Protein AF-A0A6G2Q3V8-F1 (afdb_monomer)

Nearest PDB structures (foldseek):
  3hwu-assembly1_A  TM=2.893E-01  e=2.649E-01  Cupriavidus pinatubonensis JMP134
  5nd1-assembly1_B  TM=4.069E-01  e=1.227E+00  Rosellinia necatrix quadrivirus 1
  4r7x-assembly2_B  TM=2.234E-01  e=1.725E+00  Homo sapiens
  5t7x-assembly1_A  TM=1.728E-01  e=4.043E+00  Human herpesvirus 4 strain B95-8

Mean predicted aligned error: 5.11 Å

Sequence (253 aa):
PVAAPVVRIQSGSTVALAATVEHIADAAGRDTLPTPRPDQFIYVRSEVSSAYTDENLEHDTSRTLVEPLHGREFWQSPDGHKGWLEEPGYQPKGGITLDSDITRDSYDETRALPTEPGALLKRIYARTDHQTDRDQQAFDIIGDIVGEQLVPARTAAALYRAAARIPGVVVVEHSQDAVGRDGIALARLDPGTGERKEWIFDRDTFAYLGSRGVQVGTGQDIRPGTVTERTAILERAVVDKEKQHPATPGKAS

Foldseek 3Di:
DAAFDFDDDFDFALPCLVVLLLLLLVLLLPDPADDADQLWKKKWKKWKKFWDWDADPVVRDIDIHMDDTWMKMKIAGQQRQWMWIDTPPVAPVPTDIPGDPPSPLGQVNLVPADLALVSNLVVLLVPADDPFDSLVSSLVVLQCNQAVGDHRSSSVSSSSVNNSVRPQWGKGQWDAAPVGQTFIWTWHQGPQAQKIKTFGAHHPSRHTFWIWIFRCDPGPVDDGRGIRIGMGTPDIHMGSDHPDDDDDPPDDD

Secondary structure (DSSP, 8-state):
-EEPPB---PPEESTTHHHHHHHHHHHHHT--PPPPPTTSEEEEEEEEEEEEEEEETTTTEEEEEEPPPEEEEEEE-TTSS-EEEE-BTTB-TT-EE---S--TT-HHHHHTS--SHHHHHHHHTTS--SSS-HHHHHHHHHHHHHHSS---HHHHHHHHHHHTTSTTEEEEEEEE-TT--EEEEEEEE-TTT-EEEEEEEETTT--EEEEEEEE-SSGGGPPTTBEEEEEEEEEEEEESSTTPPPPP-----

pLDDT: mean 91.6, std 11.08, range [30.34, 98.75]

Solvent-accessible surface area (backbone atoms only — not comparable to full-atom values): 13445 Å² total; per-residue (Å²): 114,41,81,46,56,70,49,85,81,69,70,65,38,62,88,56,35,70,62,53,36,50,51,32,18,51,36,34,48,65,51,81,74,76,80,73,53,86,78,23,18,41,36,40,35,30,37,38,29,46,48,46,81,49,73,39,79,91,75,78,43,74,45,76,33,16,46,59,78,38,59,37,37,39,26,30,27,35,71,21,47,42,29,36,39,39,30,80,90,81,42,59,94,92,32,48,78,52,60,34,93,72,31,83,71,15,43,53,54,45,61,68,49,63,56,51,33,68,64,30,40,54,57,46,57,69,73,44,68,86,88,61,64,48,56,50,46,38,45,48,56,52,48,50,50,64,68,75,50,77,58,51,29,59,41,45,16,19,48,44,51,22,47,68,69,36,78,70,45,22,32,24,78,69,39,56,29,57,84,62,58,67,13,32,17,52,27,38,66,33,85,86,55,20,36,26,44,30,43,28,18,34,73,88,64,30,46,77,35,30,29,30,30,29,26,68,36,85,32,89,87,46,60,64,18,27,43,43,30,28,25,18,58,76,45,75,50,65,29,74,44,78,91,50,75,75,79,73,83,70,79,84,125

Structure (mmCIF, N/CA/C/O backbone):
data_AF-A0A6G2Q3V8-F1
#
_entry.id   AF-A0A6G2Q3V8-F1
#
loop_
_atom_site.group_PDB
_atom_site.id
_atom_site.type_symbol
_atom_site.label_atom_id
_atom_site.label_alt_id
_atom_site.label_comp_id
_atom_site.label_asym_id
_atom_site.label_entity_id
_atom_site.label_seq_id
_atom_site.pdbx_PDB_ins_code
_atom_site.Cartn_x
_atom_site.Cartn_y
_atom_site.Cartn_z
_atom_site.occupancy
_atom_site.B_iso_or_equiv
_atom_site.auth_seq_id
_atom_site.auth_comp_id
_atom_site.auth_asym_id
_atom_site.auth_atom_id
_atom_site.pdbx_PDB_model_num
ATOM 1 N N . PRO A 1 1 ? 2.511 23.013 -0.376 1.00 69.31 1 PRO A N 1
ATOM 2 C CA . PRO A 1 1 ? 1.755 22.403 0.744 1.00 69.31 1 PRO A CA 1
ATOM 3 C C . PRO A 1 1 ? 0.353 22.994 0.852 1.00 69.31 1 PRO A C 1
ATOM 5 O O . PRO A 1 1 ? 0.144 24.150 0.487 1.00 69.31 1 PRO A O 1
ATOM 8 N N . VAL A 1 2 ? -0.599 22.185 1.304 1.00 81.12 2 VAL A N 1
ATOM 9 C CA . VAL A 1 2 ? -1.996 22.578 1.520 1.00 81.12 2 VAL A CA 1
ATOM 10 C C . VAL A 1 2 ? -2.466 22.079 2.883 1.00 81.12 2 VAL A C 1
ATOM 12 O O . VAL A 1 2 ? -1.815 21.245 3.513 1.00 81.12 2 VAL A O 1
ATOM 15 N N . ALA A 1 3 ? -3.593 22.607 3.357 1.00 81.38 3 ALA A N 1
ATOM 16 C CA . ALA A 1 3 ? -4.230 22.068 4.549 1.00 81.38 3 ALA A CA 1
ATOM 17 C C . ALA A 1 3 ? -4.637 20.608 4.306 1.00 81.38 3 ALA A C 1
ATOM 19 O O . ALA A 1 3 ? -5.185 20.277 3.250 1.00 81.38 3 ALA A O 1
ATOM 20 N N . ALA A 1 4 ? -4.384 19.759 5.297 1.00 84.69 4 ALA A N 1
ATOM 21 C CA . ALA A 1 4 ? -4.757 18.358 5.245 1.00 84.69 4 ALA A CA 1
ATOM 22 C C . ALA A 1 4 ? -6.284 18.200 5.092 1.00 84.69 4 ALA A C 1
ATOM 24 O O . ALA A 1 4 ? -7.043 18.854 5.821 1.00 84.69 4 ALA A O 1
ATOM 25 N N . PRO A 1 5 ? -6.770 17.357 4.159 1.00 89.56 5 PRO A N 1
ATOM 26 C CA . PRO A 1 5 ? -8.186 17.036 4.072 1.00 89.56 5 PRO A CA 1
ATOM 27 C C . PRO A 1 5 ? -8.682 16.455 5.395 1.00 89.56 5 PRO A C 1
ATOM 29 O O . PRO A 1 5 ? -8.007 15.633 6.008 1.00 89.56 5 PRO A O 1
ATOM 32 N N . VAL A 1 6 ? -9.885 16.843 5.815 1.00 91.69 6 VAL A N 1
ATOM 33 C CA . VAL A 1 6 ? -10.544 16.256 6.985 1.00 91.69 6 VAL A CA 1
ATOM 34 C C . VAL A 1 6 ? -11.771 15.491 6.517 1.00 91.69 6 VAL A C 1
ATOM 36 O O . VAL A 1 6 ? -12.676 16.067 5.914 1.00 91.69 6 VAL A O 1
ATOM 39 N N . VAL A 1 7 ? -11.804 14.195 6.803 1.00 94.44 7 VAL A N 1
ATOM 40 C CA . VAL A 1 7 ? -12.883 13.285 6.425 1.00 94.44 7 VAL A CA 1
ATOM 41 C C . VAL A 1 7 ? -13.690 12.851 7.642 1.00 94.44 7 VAL A C 1
ATOM 43 O O . VAL A 1 7 ? -13.236 12.893 8.786 1.00 94.44 7 VAL A O 1
ATOM 46 N N . ARG A 1 8 ? -14.922 12.396 7.399 1.00 94.69 8 ARG A N 1
ATOM 47 C CA . ARG A 1 8 ? -15.705 11.723 8.434 1.00 94.69 8 ARG A CA 1
ATOM 48 C C . ARG A 1 8 ? -15.049 10.382 8.758 1.00 94.69 8 ARG A C 1
ATOM 50 O O . ARG A 1 8 ? -14.910 9.540 7.875 1.00 94.69 8 ARG A O 1
ATOM 57 N N . ILE A 1 9 ? -14.729 10.166 10.031 1.00 95.81 9 ILE A N 1
ATOM 58 C CA . ILE A 1 9 ? -14.240 8.876 10.518 1.00 95.81 9 ILE A CA 1
ATOM 59 C C . ILE A 1 9 ? -15.367 7.848 10.387 1.00 95.81 9 ILE A C 1
ATOM 61 O O . ILE A 1 9 ? -16.405 7.952 11.043 1.00 95.81 9 ILE A O 1
ATOM 65 N N . GLN A 1 10 ? -15.159 6.860 9.523 1.00 96.00 10 GLN A N 1
ATOM 66 C CA . GLN A 1 10 ? -16.057 5.717 9.380 1.00 96.00 10 GLN A CA 1
ATOM 67 C C . GLN A 1 10 ? -15.763 4.672 10.457 1.00 96.00 10 GLN A C 1
ATOM 69 O O . GLN A 1 10 ? -14.618 4.530 10.901 1.00 96.00 10 GLN A O 1
ATOM 74 N N . SER A 1 11 ? -16.789 3.940 10.882 1.00 94.31 11 SER A N 1
ATOM 75 C CA . SER A 1 11 ? -16.635 2.836 11.830 1.00 94.31 11 SER A CA 1
ATOM 76 C C . SER A 1 11 ? -16.029 1.616 11.139 1.00 94.31 11 SER A C 1
ATOM 78 O O . SER A 1 11 ? -16.412 1.282 10.021 1.00 94.31 11 SER A O 1
ATOM 80 N N . GLY A 1 12 ? -15.102 0.950 11.825 1.00 95.56 12 GLY A N 1
ATOM 81 C CA . GLY A 1 12 ? -14.609 -0.365 11.431 1.00 95.56 12 GLY A CA 1
ATOM 82 C C . GLY A 1 12 ? -15.365 -1.478 12.155 1.00 95.56 12 GLY A C 1
ATOM 83 O O . GLY A 1 12 ? -15.801 -1.286 13.291 1.00 95.56 12 GLY A O 1
ATOM 84 N N . SER A 1 13 ? -15.518 -2.636 11.518 1.00 96.50 13 SER A N 1
ATOM 85 C CA . SER A 1 13 ? -16.177 -3.812 12.092 1.00 96.50 13 SER A CA 1
ATOM 86 C C . SER A 1 13 ? -15.432 -5.101 11.755 1.00 96.50 13 SER A C 1
ATOM 88 O O . SER A 1 13 ? -14.904 -5.260 10.657 1.00 96.50 13 SER A O 1
ATOM 90 N N . THR A 1 14 ? -15.423 -6.057 12.684 1.00 97.31 14 THR A N 1
ATOM 91 C CA . THR A 1 14 ? -14.920 -7.419 12.444 1.00 97.31 14 THR A CA 1
ATOM 92 C C . THR A 1 14 ? -15.998 -8.367 11.914 1.00 97.31 14 THR A C 1
ATOM 94 O O . THR A 1 14 ? -15.668 -9.458 11.458 1.00 97.31 14 THR A O 1
ATOM 97 N N . VAL A 1 15 ? -17.278 -7.965 11.930 1.00 96.75 15 VAL A N 1
ATOM 98 C CA . VAL A 1 15 ? -18.424 -8.833 11.586 1.00 96.75 15 VAL A CA 1
ATOM 99 C C . VAL A 1 15 ? -18.306 -9.409 10.173 1.00 96.75 15 VAL A C 1
ATOM 101 O O . VAL A 1 15 ? -18.532 -10.599 9.978 1.00 96.75 15 VAL A O 1
ATOM 104 N N . ALA A 1 16 ? -17.926 -8.578 9.200 1.00 94.06 16 ALA A N 1
ATOM 105 C CA . ALA A 1 16 ? -17.778 -8.979 7.802 1.00 94.06 16 ALA A CA 1
ATOM 106 C C . ALA A 1 16 ? -16.335 -9.353 7.419 1.00 94.06 16 ALA A C 1
ATOM 108 O O . ALA A 1 16 ? -16.097 -9.739 6.279 1.00 94.06 16 ALA A O 1
ATOM 109 N N . LEU A 1 17 ? -15.372 -9.272 8.350 1.00 97.81 17 LEU A N 1
ATOM 110 C CA . LEU A 1 17 ? -13.941 -9.353 8.033 1.00 97.81 17 LEU A CA 1
ATOM 111 C C . LEU A 1 17 ? -13.573 -10.624 7.267 1.00 97.81 17 LEU A C 1
ATOM 113 O O . LEU A 1 17 ? -12.948 -10.537 6.216 1.00 97.81 17 LEU A O 1
ATOM 117 N N . ALA A 1 18 ? -13.993 -11.789 7.762 1.00 97.56 18 ALA A N 1
ATOM 118 C CA . ALA A 1 18 ? -13.660 -13.061 7.128 1.00 97.56 18 ALA A CA 1
ATOM 119 C C . ALA A 1 18 ? -14.214 -13.158 5.6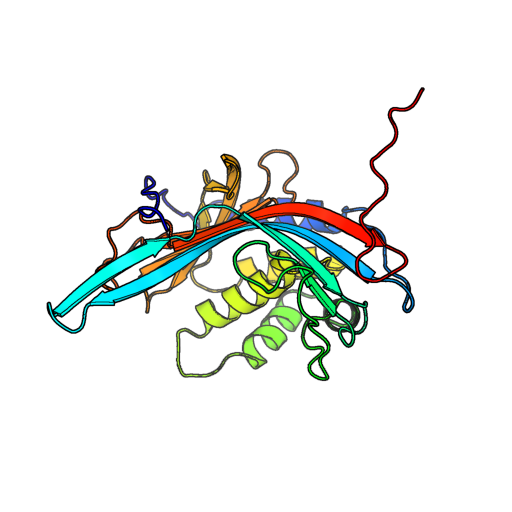97 1.00 97.56 18 ALA A C 1
ATOM 121 O O . ALA A 1 18 ? -13.488 -13.542 4.787 1.00 97.56 18 ALA A O 1
ATOM 122 N N . ALA A 1 19 ? -15.476 -12.773 5.484 1.00 97.81 19 ALA A N 1
ATOM 123 C CA . ALA A 1 19 ? -16.094 -12.828 4.162 1.00 97.81 19 ALA A CA 1
ATOM 124 C C . ALA A 1 19 ? -15.434 -11.832 3.197 1.00 97.81 19 ALA A C 1
ATOM 126 O O . ALA A 1 19 ? -15.006 -12.224 2.113 1.00 97.81 19 ALA A O 1
ATOM 127 N N . THR A 1 20 ? -15.284 -10.569 3.606 1.00 98.19 20 THR A N 1
ATOM 128 C CA . THR A 1 20 ? -14.662 -9.515 2.792 1.00 98.19 20 THR A CA 1
ATOM 129 C C . THR A 1 20 ? -13.237 -9.877 2.386 1.00 98.19 20 THR A C 1
ATOM 131 O O . THR A 1 20 ? -12.865 -9.714 1.227 1.00 98.19 20 THR A O 1
ATOM 134 N N . VAL A 1 21 ? -12.439 -10.413 3.312 1.00 98.44 21 VAL A N 1
ATOM 135 C CA . VAL A 1 21 ? -11.059 -10.819 3.023 1.00 98.44 21 VAL A CA 1
ATOM 136 C C . VAL A 1 21 ? -11.007 -11.967 2.027 1.00 98.44 21 VAL A C 1
ATOM 138 O O . VAL A 1 21 ? -10.133 -11.957 1.167 1.00 98.44 21 VAL A O 1
ATOM 141 N N . GLU A 1 22 ? -11.925 -12.934 2.093 1.00 98.44 22 GLU A N 1
ATOM 142 C CA . GLU A 1 22 ? -11.965 -14.002 1.090 1.00 98.44 22 GLU A CA 1
ATOM 143 C C . GLU A 1 22 ? -12.338 -13.464 -0.294 1.00 98.44 22 GLU A C 1
ATOM 145 O O . GLU A 1 22 ? -11.705 -13.855 -1.269 1.00 98.44 22 GLU A O 1
ATOM 150 N N . HIS A 1 23 ? -13.263 -12.503 -0.398 1.00 98.44 23 HIS A N 1
ATOM 151 C CA . HIS A 1 23 ? -13.549 -11.834 -1.674 1.00 98.44 23 HIS A CA 1
ATOM 152 C C . HIS A 1 23 ? -12.321 -11.106 -2.242 1.00 98.44 23 HIS A C 1
ATOM 154 O O . HIS A 1 23 ? -12.001 -11.276 -3.421 1.00 98.44 23 HIS A O 1
ATOM 160 N N . ILE A 1 24 ? -11.606 -10.354 -1.399 1.00 98.38 24 ILE A N 1
ATOM 161 C CA . ILE A 1 24 ? -10.360 -9.665 -1.765 1.00 98.38 24 ILE A CA 1
ATOM 162 C C . ILE A 1 24 ? -9.286 -10.665 -2.202 1.00 98.38 24 ILE A C 1
ATOM 164 O O . ILE A 1 24 ? -8.676 -10.513 -3.260 1.00 98.38 24 ILE A O 1
ATOM 168 N N . ALA A 1 25 ? -9.053 -11.708 -1.407 1.00 98.19 25 ALA A N 1
ATOM 169 C CA . ALA A 1 25 ? -8.026 -12.700 -1.682 1.00 98.19 25 ALA A CA 1
ATOM 170 C C . ALA A 1 25 ? -8.331 -13.503 -2.951 1.00 98.19 25 ALA A C 1
ATOM 172 O O . ALA A 1 25 ? -7.425 -13.816 -3.721 1.00 98.19 25 ALA A O 1
ATOM 173 N N . ASP A 1 26 ? -9.597 -13.814 -3.199 1.00 97.94 26 ASP A N 1
ATOM 174 C CA . ASP A 1 26 ? -10.028 -14.491 -4.411 1.00 97.94 26 ASP A CA 1
ATOM 175 C C . ASP A 1 26 ? -9.896 -13.611 -5.655 1.00 97.94 26 ASP A C 1
ATOM 177 O O . ASP A 1 26 ? -9.465 -14.104 -6.699 1.00 97.94 26 ASP A O 1
ATOM 181 N N . ALA A 1 27 ? -10.246 -12.326 -5.565 1.00 97.00 27 ALA A N 1
ATOM 182 C CA . ALA A 1 27 ? -10.030 -11.378 -6.654 1.00 97.00 27 ALA A CA 1
ATOM 183 C C . ALA A 1 27 ? -8.536 -11.252 -6.978 1.00 97.00 27 ALA A C 1
ATOM 185 O O . ALA A 1 27 ? -8.142 -11.463 -8.124 1.00 97.00 27 ALA A O 1
ATOM 186 N N . ALA A 1 28 ? -7.699 -11.044 -5.956 1.00 95.44 28 ALA A N 1
ATOM 187 C CA . ALA A 1 28 ? -6.247 -10.991 -6.102 1.00 95.44 28 ALA A CA 1
ATOM 188 C C . ALA A 1 28 ? -5.668 -12.291 -6.686 1.00 95.44 28 ALA A C 1
ATOM 190 O O . ALA A 1 28 ? -4.771 -12.258 -7.522 1.00 95.44 28 ALA A O 1
ATOM 191 N N . GLY A 1 29 ? -6.200 -13.451 -6.290 1.00 94.25 29 GLY A N 1
ATOM 192 C CA . GLY A 1 29 ? -5.762 -14.757 -6.784 1.00 94.25 29 GLY A CA 1
ATOM 193 C C . GLY A 1 29 ? -6.141 -15.051 -8.240 1.00 94.25 29 GLY A C 1
ATOM 194 O O . GLY A 1 29 ? -5.532 -15.933 -8.851 1.00 94.25 29 GLY A O 1
ATOM 195 N N . ARG A 1 30 ? -7.133 -14.340 -8.791 1.00 92.50 30 ARG A N 1
ATOM 196 C CA . ARG A 1 30 ? -7.560 -14.426 -10.200 1.00 92.50 30 ARG A CA 1
ATOM 197 C C . ARG A 1 30 ? -6.941 -13.346 -11.078 1.00 92.50 30 ARG A C 1
ATOM 199 O O . ARG A 1 30 ? -7.194 -13.350 -12.281 1.00 92.50 30 ARG A O 1
ATOM 206 N N . ASP A 1 31 ? -6.172 -12.438 -10.491 1.00 85.00 31 ASP A N 1
ATOM 207 C CA . ASP A 1 31 ? -5.572 -11.347 -11.231 1.00 85.00 31 ASP A CA 1
ATOM 208 C C . ASP A 1 31 ? -4.602 -11.884 -12.294 1.00 85.00 31 ASP A C 1
ATOM 210 O O . ASP A 1 31 ? -3.813 -12.803 -12.052 1.00 85.00 31 ASP A O 1
ATOM 214 N N . THR A 1 32 ? -4.690 -11.328 -13.498 1.00 83.19 32 THR A N 1
ATOM 215 C CA . THR A 1 32 ? -3.938 -11.774 -14.679 1.00 83.19 32 THR A CA 1
ATOM 216 C C . THR A 1 32 ? -2.773 -10.844 -14.990 1.00 83.19 32 THR A C 1
ATOM 218 O O . THR A 1 32 ? -2.380 -10.708 -16.151 1.00 83.19 32 THR A O 1
ATOM 221 N N . LEU A 1 33 ? -2.237 -10.175 -13.968 1.00 80.69 33 LEU A N 1
ATOM 222 C CA . LEU A 1 33 ? -1.085 -9.299 -14.124 1.00 80.69 33 LEU A CA 1
ATOM 223 C C . LEU A 1 33 ? 0.102 -10.058 -14.746 1.00 80.69 33 LEU A C 1
ATOM 225 O O . LEU A 1 33 ? 0.347 -11.226 -14.418 1.00 80.69 33 LEU A O 1
ATOM 229 N N . PRO A 1 34 ? 0.849 -9.415 -15.660 1.00 86.62 34 PRO A N 1
ATOM 230 C CA . PRO A 1 34 ? 1.973 -10.049 -16.331 1.00 86.62 34 PRO A CA 1
ATOM 231 C C . PRO A 1 34 ? 3.063 -10.445 -15.332 1.00 86.62 34 PRO A C 1
ATOM 233 O O . PRO A 1 34 ? 3.418 -9.685 -14.439 1.00 86.62 34 PRO A O 1
ATOM 236 N N . THR A 1 35 ? 3.635 -11.636 -15.508 1.00 92.44 35 THR A N 1
ATOM 237 C CA . THR A 1 35 ? 4.838 -12.051 -14.773 1.00 92.44 35 THR A CA 1
ATOM 238 C C . THR A 1 35 ? 6.064 -11.433 -15.449 1.00 92.44 35 THR A C 1
ATOM 240 O O . THR A 1 35 ? 6.280 -11.719 -16.631 1.00 92.44 35 THR A O 1
ATOM 243 N N . PRO A 1 36 ? 6.873 -10.618 -14.751 1.00 95.06 36 PRO A N 1
ATOM 244 C CA . PRO A 1 36 ? 8.066 -10.040 -15.342 1.00 95.06 36 PRO A CA 1
ATOM 245 C C . PRO A 1 36 ? 9.146 -11.097 -15.568 1.00 95.06 36 PRO A C 1
ATOM 247 O O . PRO A 1 36 ? 9.343 -12.005 -14.757 1.00 95.06 36 PRO A O 1
ATOM 250 N N . ARG A 1 37 ? 9.860 -10.975 -16.688 1.00 96.12 37 ARG A N 1
ATOM 251 C CA . ARG A 1 37 ? 11.107 -11.711 -16.921 1.00 96.12 37 ARG A CA 1
ATOM 252 C C . ARG A 1 37 ? 12.274 -11.027 -16.194 1.00 96.12 37 ARG A C 1
ATOM 254 O O . ARG A 1 37 ? 12.185 -9.829 -15.938 1.00 96.12 37 ARG A O 1
ATOM 261 N N . PRO A 1 38 ? 13.390 -11.734 -15.935 1.00 96.50 38 PRO A N 1
ATOM 262 C CA . PRO A 1 38 ? 14.546 -11.160 -15.235 1.00 96.50 38 PRO A CA 1
ATOM 263 C C . PRO A 1 38 ? 15.161 -9.915 -15.895 1.00 96.50 38 PRO A C 1
ATOM 265 O O . PRO A 1 38 ? 15.815 -9.131 -15.223 1.00 96.50 38 PRO A O 1
ATOM 268 N N . ASP A 1 39 ? 14.976 -9.739 -17.207 1.00 95.81 39 ASP A N 1
ATOM 269 C CA . ASP A 1 39 ? 15.486 -8.607 -17.988 1.00 95.81 39 ASP A CA 1
ATOM 270 C C . ASP A 1 39 ? 14.496 -7.433 -18.109 1.00 95.81 39 ASP A C 1
ATOM 272 O O . ASP A 1 39 ? 14.773 -6.469 -18.817 1.00 95.81 39 ASP A O 1
ATOM 276 N N . GLN A 1 40 ? 13.338 -7.521 -17.452 1.00 97.19 40 GLN A N 1
ATOM 277 C CA . GLN A 1 40 ? 12.273 -6.521 -17.502 1.00 97.19 40 GLN A CA 1
ATOM 278 C C . GLN A 1 40 ? 12.186 -5.711 -16.207 1.00 97.19 40 GLN A C 1
ATOM 280 O O . GLN A 1 40 ? 12.906 -5.954 -15.244 1.00 97.19 40 GLN A O 1
ATOM 285 N N . PHE A 1 41 ? 11.270 -4.747 -16.188 1.00 97.00 41 PHE A N 1
ATOM 286 C CA . PHE A 1 41 ? 10.975 -3.907 -15.038 1.00 97.00 41 PHE A CA 1
ATOM 287 C C . PHE A 1 41 ? 9.482 -3.930 -14.740 1.00 97.00 41 PHE A C 1
ATOM 289 O O . PHE A 1 41 ? 8.640 -3.908 -15.639 1.00 97.00 41 PHE A O 1
ATOM 296 N N . ILE A 1 42 ? 9.161 -3.943 -13.458 1.00 95.88 42 ILE A N 1
ATOM 297 C CA . ILE A 1 42 ? 7.834 -3.651 -12.940 1.00 95.88 42 ILE A CA 1
ATOM 298 C C . ILE A 1 42 ? 7.673 -2.142 -12.936 1.00 95.88 42 ILE A C 1
ATOM 300 O O . ILE A 1 42 ? 8.531 -1.445 -12.410 1.00 95.88 42 ILE A O 1
ATOM 304 N N . TYR A 1 43 ? 6.580 -1.660 -13.508 1.00 96.12 43 TYR A N 1
ATOM 305 C CA . TYR A 1 43 ? 6.195 -0.259 -13.522 1.00 96.12 43 TYR A CA 1
ATOM 306 C C . TYR A 1 43 ? 4.948 -0.058 -12.670 1.00 96.12 43 TYR A C 1
ATOM 308 O O . TYR A 1 43 ? 3.975 -0.807 -12.816 1.00 96.12 43 TYR A O 1
ATOM 316 N N . VAL A 1 44 ? 4.948 0.983 -11.842 1.00 95.62 44 VAL A N 1
ATOM 317 C CA . VAL A 1 44 ? 3.748 1.441 -11.140 1.00 95.62 44 VAL A CA 1
ATOM 318 C C . VAL A 1 44 ? 3.645 2.951 -11.241 1.00 95.62 44 VAL A C 1
ATOM 320 O O . VAL A 1 44 ? 4.611 3.671 -10.986 1.00 95.62 44 VAL A O 1
ATOM 323 N N . ARG A 1 45 ? 2.436 3.417 -11.545 1.00 96.56 45 ARG A N 1
ATOM 324 C CA . ARG A 1 45 ? 2.062 4.828 -11.491 1.00 96.56 45 ARG A CA 1
ATOM 325 C C . ARG A 1 45 ? 0.989 5.043 -10.448 1.00 96.56 45 ARG A C 1
ATOM 327 O O . ARG A 1 45 ? -0.024 4.336 -10.429 1.00 96.56 45 ARG A O 1
ATOM 334 N N . SER A 1 46 ? 1.193 6.053 -9.618 1.00 97.31 46 SER A N 1
ATOM 335 C CA . SER A 1 46 ? 0.290 6.413 -8.539 1.00 97.31 46 SER A CA 1
ATOM 336 C C . SER A 1 46 ? 0.155 7.920 -8.374 1.00 97.31 46 SER A C 1
ATOM 338 O O . SER A 1 46 ? 1.020 8.681 -8.792 1.00 97.31 46 SER A O 1
ATOM 340 N N . GLU A 1 47 ? -0.917 8.333 -7.710 1.00 97.38 47 GLU A N 1
ATOM 341 C CA . GLU A 1 47 ? -1.037 9.664 -7.111 1.00 97.38 47 GLU A CA 1
ATOM 342 C C . GLU A 1 47 ? -0.839 9.528 -5.605 1.00 97.38 47 GLU A C 1
ATOM 344 O O . GLU A 1 47 ? -1.463 8.657 -4.991 1.00 97.38 47 GLU A O 1
ATOM 349 N N . VAL A 1 48 ? 0.022 10.362 -5.024 1.00 96.50 48 VAL A N 1
ATOM 350 C CA . VAL A 1 48 ? 0.408 10.297 -3.610 1.00 96.50 48 VAL A CA 1
ATOM 351 C C . VAL A 1 48 ? 0.339 11.671 -2.948 1.00 96.50 48 VAL A C 1
ATOM 353 O O . VAL A 1 48 ? 0.383 12.718 -3.596 1.00 96.50 48 VAL A O 1
ATOM 356 N N . SER A 1 49 ? 0.149 11.668 -1.634 1.00 94.81 49 SER A N 1
ATOM 357 C CA . SER A 1 49 ? 0.148 12.860 -0.789 1.00 94.81 49 SER A CA 1
ATOM 358 C C . SER A 1 49 ? 0.385 12.408 0.644 1.00 94.81 49 SER A C 1
ATOM 360 O O . SER A 1 49 ? -0.391 11.597 1.155 1.00 94.81 49 SER A O 1
ATOM 362 N N . SER A 1 50 ? 1.438 12.925 1.273 1.00 91.00 50 SER A N 1
ATOM 363 C CA . SER A 1 50 ? 1.773 12.625 2.663 1.00 91.00 50 SER A CA 1
ATOM 364 C C . SER A 1 50 ? 1.781 13.884 3.527 1.00 91.00 50 SER A C 1
ATOM 366 O O . SER A 1 50 ? 1.988 15.008 3.050 1.00 91.00 50 SER A O 1
ATOM 368 N N . ALA A 1 51 ? 1.488 13.700 4.807 1.00 86.38 51 ALA A N 1
ATOM 369 C CA . ALA A 1 51 ? 1.581 14.717 5.826 1.00 86.38 51 ALA A CA 1
ATOM 370 C C . ALA A 1 51 ? 3.022 14.860 6.292 1.00 86.38 5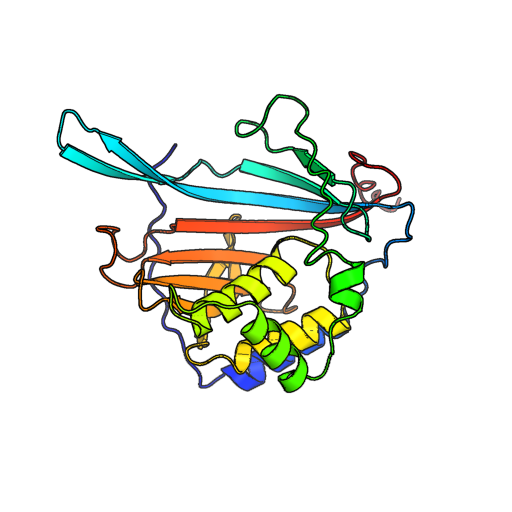1 ALA A C 1
ATOM 372 O O . ALA A 1 51 ? 3.768 13.894 6.421 1.00 86.38 51 ALA A O 1
ATOM 373 N N . TYR A 1 52 ? 3.386 16.092 6.607 1.00 80.38 52 TYR A N 1
ATOM 374 C CA . TYR A 1 52 ? 4.640 16.399 7.259 1.00 80.38 52 TYR A CA 1
ATOM 375 C C . TYR A 1 52 ? 4.410 17.465 8.326 1.00 80.38 52 TYR A C 1
ATOM 377 O O . TYR A 1 52 ? 3.463 18.263 8.266 1.00 80.38 52 TYR A O 1
ATOM 385 N N . THR A 1 53 ? 5.282 17.454 9.324 1.00 73.06 53 THR A N 1
ATOM 386 C CA . THR A 1 53 ? 5.264 18.437 10.399 1.00 73.06 53 THR A CA 1
ATOM 387 C C . THR A 1 53 ? 6.053 19.663 9.960 1.00 73.06 53 THR A C 1
ATOM 389 O O . THR A 1 53 ? 7.237 19.565 9.644 1.00 73.06 53 THR A O 1
ATOM 392 N N . ASP A 1 54 ? 5.387 20.814 9.928 1.00 71.44 54 ASP A N 1
ATOM 393 C CA . ASP A 1 54 ? 6.026 22.117 9.764 1.00 71.44 54 ASP A CA 1
ATOM 394 C C . ASP A 1 54 ? 6.231 22.733 11.151 1.00 71.44 54 ASP A C 1
ATOM 396 O O . ASP A 1 54 ? 5.270 23.143 11.812 1.00 71.44 54 ASP A O 1
ATOM 400 N N . GLU A 1 55 ? 7.481 22.736 11.615 1.00 73.81 55 GLU A N 1
ATOM 401 C CA . GLU A 1 55 ? 7.868 23.272 12.919 1.00 73.81 55 GLU A CA 1
ATOM 402 C C . GLU A 1 55 ? 8.376 24.711 12.781 1.00 73.81 55 GLU A C 1
ATOM 404 O O . GLU A 1 55 ? 9.385 24.983 12.128 1.00 73.81 55 GLU A O 1
ATOM 409 N N . ASN A 1 56 ? 7.711 25.647 13.457 1.00 69.25 56 ASN A N 1
ATOM 410 C CA . ASN A 1 56 ? 8.197 27.009 13.632 1.00 69.25 56 ASN A CA 1
ATOM 411 C C . ASN A 1 56 ? 8.794 27.159 15.034 1.00 69.25 56 ASN A C 1
ATOM 413 O O . ASN A 1 56 ? 8.092 27.466 16.001 1.00 69.25 56 ASN A O 1
ATOM 417 N N . LEU A 1 57 ? 10.112 26.967 15.110 1.00 72.38 57 LEU A N 1
ATOM 418 C CA . LEU A 1 57 ? 10.883 27.022 16.354 1.00 72.38 57 LEU A CA 1
ATOM 419 C C . LEU A 1 57 ? 10.924 28.424 16.988 1.00 72.38 57 LEU A C 1
ATOM 421 O O . LEU A 1 57 ? 11.152 28.541 18.186 1.00 72.38 57 LEU A O 1
ATOM 425 N N . GLU A 1 58 ? 10.696 29.492 16.214 1.00 74.12 58 GLU A N 1
ATOM 426 C CA . GLU A 1 58 ? 10.680 30.869 16.735 1.00 74.12 58 GLU A CA 1
ATOM 427 C C . GLU A 1 58 ? 9.391 31.193 17.500 1.00 74.12 58 GLU A C 1
ATOM 429 O O . GLU A 1 58 ? 9.407 32.001 18.427 1.00 74.12 58 GLU A O 1
ATOM 434 N N . HIS A 1 59 ? 8.276 30.569 17.113 1.00 70.94 59 HIS A N 1
ATOM 435 C CA . HIS A 1 59 ? 6.958 30.818 17.702 1.00 70.94 59 HIS A CA 1
ATOM 436 C C . HIS A 1 59 ? 6.439 29.641 18.533 1.00 70.94 59 HIS A C 1
ATOM 438 O O . HIS A 1 59 ? 5.306 29.711 19.000 1.00 70.94 59 HIS A O 1
ATOM 444 N N . ASP A 1 60 ? 7.238 28.579 18.692 1.00 70.06 60 ASP A N 1
ATOM 445 C CA . ASP A 1 60 ? 6.857 27.326 19.357 1.00 70.06 60 ASP A CA 1
ATOM 446 C C . ASP A 1 60 ? 5.508 26.790 18.839 1.00 70.06 60 ASP A C 1
ATOM 448 O O . ASP A 1 60 ? 4.591 26.450 19.585 1.00 70.06 60 ASP A O 1
ATOM 452 N N . THR A 1 61 ? 5.346 26.809 17.510 1.00 67.62 61 THR A N 1
ATOM 453 C CA . THR A 1 61 ? 4.131 26.319 16.848 1.00 67.62 61 THR A CA 1
ATOM 454 C C . THR A 1 61 ? 4.472 25.213 15.868 1.00 67.62 61 THR A C 1
ATOM 456 O O . THR A 1 61 ? 5.412 25.330 15.086 1.00 67.62 61 THR A O 1
ATOM 459 N N . SER A 1 62 ? 3.666 24.155 15.887 1.00 67.31 62 SER A N 1
ATOM 460 C CA . SER A 1 62 ? 3.719 23.052 14.933 1.00 67.31 62 SER A CA 1
ATOM 461 C C . SER A 1 62 ? 2.408 22.994 14.154 1.00 67.31 62 SER A C 1
ATOM 463 O O . SER A 1 62 ? 1.328 23.230 14.709 1.00 67.31 62 SER A O 1
ATOM 465 N N . ARG A 1 63 ? 2.488 22.736 12.848 1.00 71.75 63 ARG A N 1
ATOM 466 C CA . ARG A 1 63 ? 1.317 22.497 11.998 1.00 71.75 63 ARG A CA 1
ATOM 467 C C . ARG A 1 63 ? 1.524 21.247 11.165 1.00 71.75 63 ARG A C 1
ATOM 469 O O . ARG A 1 63 ? 2.516 21.119 10.457 1.00 71.75 63 ARG A O 1
ATOM 476 N N . THR A 1 64 ? 0.524 20.376 11.168 1.00 75.00 64 THR A N 1
ATOM 477 C CA . THR A 1 64 ? 0.439 19.280 10.202 1.00 75.00 64 THR A CA 1
ATOM 478 C C . THR A 1 64 ? -0.029 19.838 8.863 1.00 75.00 64 THR A C 1
ATOM 480 O O . THR A 1 64 ? -1.167 20.304 8.727 1.00 75.00 64 THR A O 1
ATOM 483 N N . LEU A 1 65 ? 0.857 19.813 7.875 1.00 84.06 65 LEU A N 1
ATOM 484 C CA . LEU A 1 65 ? 0.551 20.141 6.487 1.00 84.06 65 LEU A CA 1
ATOM 485 C C . LEU A 1 65 ? 0.557 18.863 5.661 1.00 84.06 65 LEU A C 1
ATOM 487 O O . LEU A 1 65 ? 1.134 17.864 6.074 1.00 84.06 65 LEU A O 1
ATOM 491 N N . VAL A 1 66 ? -0.067 18.903 4.485 1.00 87.38 66 VAL A N 1
ATOM 492 C CA . VAL A 1 66 ? 0.103 17.841 3.490 1.00 87.38 66 VAL A CA 1
ATOM 493 C C . VAL A 1 66 ? 0.704 18.387 2.213 1.00 87.38 66 VAL A C 1
ATOM 495 O O . VAL A 1 66 ? 0.476 19.528 1.782 1.00 87.38 66 VAL A O 1
ATOM 498 N N . GLU A 1 67 ? 1.463 17.521 1.578 1.00 90.25 67 GLU A N 1
ATOM 499 C CA . GLU A 1 67 ? 1.870 17.647 0.197 1.00 90.25 67 GLU A CA 1
ATOM 500 C C . GLU A 1 67 ? 0.633 17.736 -0.708 1.00 90.25 67 GLU A C 1
ATOM 502 O O . GLU A 1 67 ? -0.315 16.961 -0.528 1.00 90.25 67 GLU A O 1
ATOM 507 N N . PRO A 1 68 ? 0.583 18.676 -1.674 1.00 92.06 68 PRO A N 1
ATOM 508 C CA . PRO A 1 68 ? -0.402 18.600 -2.741 1.00 92.06 68 PRO A CA 1
ATOM 509 C C . PRO A 1 68 ? -0.352 17.219 -3.393 1.00 92.06 68 PRO A C 1
ATOM 511 O O . PRO A 1 68 ? 0.717 16.621 -3.496 1.00 92.06 68 PRO A O 1
ATOM 514 N N . LEU A 1 69 ? -1.511 16.727 -3.830 1.00 94.62 69 LEU A N 1
ATOM 515 C CA . LEU A 1 69 ? -1.563 15.471 -4.567 1.00 94.62 69 LEU A CA 1
ATOM 516 C C . LEU A 1 69 ? -0.686 15.581 -5.818 1.00 94.62 69 LEU A C 1
ATOM 518 O O . LEU A 1 69 ? -0.790 16.576 -6.544 1.00 94.62 69 LEU A O 1
ATOM 522 N N . HIS A 1 70 ? 0.183 14.599 -6.021 1.00 95.44 70 HIS A N 1
ATOM 523 C CA . HIS A 1 70 ? 1.134 14.592 -7.119 1.00 95.44 70 HIS A CA 1
ATOM 524 C C . HIS A 1 70 ? 1.411 13.176 -7.626 1.00 95.44 70 HIS A C 1
ATOM 526 O O . HIS A 1 70 ? 1.253 12.182 -6.913 1.00 95.44 70 HIS A O 1
ATOM 532 N N . GLY A 1 71 ? 1.857 13.112 -8.881 1.00 96.19 71 GLY A N 1
ATOM 533 C CA . GLY A 1 71 ? 2.210 11.869 -9.544 1.00 96.19 71 GLY A CA 1
ATOM 534 C C . GLY A 1 71 ? 3.537 11.307 -9.045 1.00 96.19 71 GLY A C 1
ATOM 535 O O . GLY A 1 71 ? 4.523 12.032 -8.900 1.00 96.19 71 GLY A O 1
ATOM 536 N N . ARG A 1 72 ? 3.549 9.992 -8.858 1.00 96.12 72 ARG A N 1
ATOM 537 C CA . ARG A 1 72 ? 4.720 9.181 -8.543 1.00 96.12 72 ARG A CA 1
ATOM 538 C C . ARG A 1 72 ? 4.757 7.996 -9.498 1.00 96.12 72 ARG A C 1
ATOM 540 O O . ARG A 1 72 ? 3.783 7.249 -9.609 1.00 96.12 72 ARG A O 1
ATOM 547 N N . GLU A 1 73 ? 5.878 7.814 -10.173 1.00 96.31 73 GLU A N 1
ATOM 548 C CA . GLU A 1 73 ? 6.134 6.688 -11.063 1.00 96.31 73 GLU A CA 1
ATOM 549 C C . GLU A 1 73 ? 7.416 6.000 -10.631 1.00 96.31 73 GLU A C 1
ATOM 551 O O . GLU A 1 73 ? 8.427 6.659 -10.390 1.00 96.31 73 GLU A O 1
ATOM 556 N N . PHE A 1 74 ? 7.393 4.676 -10.527 1.00 95.06 74 PHE A N 1
ATOM 557 C CA . PHE A 1 74 ? 8.608 3.935 -10.236 1.00 95.06 74 PHE A CA 1
ATOM 558 C C . PHE A 1 74 ? 8.738 2.695 -11.114 1.00 95.06 74 PHE A C 1
ATOM 560 O O . PHE A 1 74 ? 7.750 2.106 -11.564 1.00 95.06 74 PHE A O 1
ATOM 567 N N . TRP A 1 75 ? 9.993 2.313 -11.330 1.00 96.38 75 TRP A N 1
ATOM 568 C CA . TRP A 1 75 ? 10.403 1.107 -12.029 1.00 96.38 75 TRP A CA 1
ATOM 569 C C . TRP A 1 75 ? 11.288 0.280 -11.107 1.00 96.38 75 TRP A C 1
ATOM 571 O O . TRP A 1 75 ? 12.157 0.846 -10.446 1.00 96.38 75 TRP A O 1
ATOM 581 N N . GLN A 1 76 ? 11.115 -1.039 -11.081 1.00 96.50 76 GLN A N 1
ATOM 582 C CA . GLN A 1 76 ? 11.997 -1.936 -10.331 1.00 96.50 76 GLN A CA 1
ATOM 583 C C . GLN A 1 76 ? 12.215 -3.249 -11.087 1.00 96.50 76 GLN A C 1
ATOM 585 O O . GLN A 1 76 ? 11.268 -3.817 -11.635 1.00 96.50 76 GLN A O 1
ATOM 590 N N . SER A 1 77 ? 13.455 -3.733 -11.145 1.00 97.00 77 SER A N 1
ATOM 591 C CA . SER A 1 77 ? 13.750 -5.072 -11.662 1.00 97.00 77 SER A CA 1
ATOM 592 C C . SER A 1 77 ? 13.153 -6.148 -10.741 1.00 97.00 77 SER A C 1
ATOM 594 O O . SER A 1 77 ? 13.050 -5.929 -9.535 1.00 97.00 77 SER A O 1
ATOM 596 N N . PRO A 1 78 ? 12.769 -7.333 -11.250 1.00 96.31 78 PRO A N 1
ATOM 597 C CA . PRO A 1 78 ? 12.158 -8.379 -10.424 1.00 96.31 78 PRO A CA 1
ATOM 598 C C . PRO A 1 78 ? 13.010 -8.835 -9.241 1.00 96.31 78 PRO A C 1
ATOM 600 O O . PRO A 1 78 ? 12.463 -9.182 -8.196 1.00 96.31 78 PRO A O 1
ATOM 6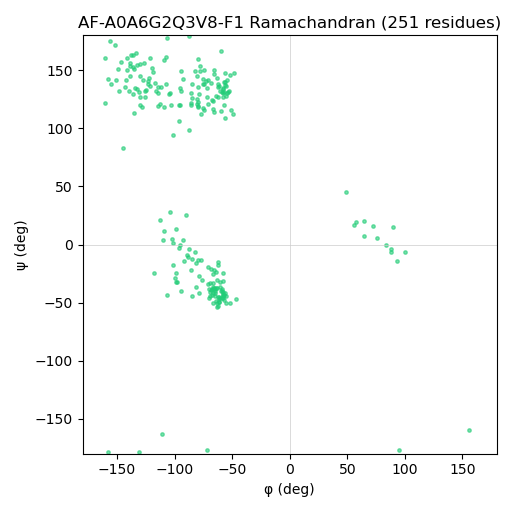03 N N . ASP A 1 79 ? 14.333 -8.792 -9.394 1.00 96.12 79 ASP A N 1
ATOM 604 C CA . ASP A 1 79 ? 15.287 -9.117 -8.337 1.00 96.12 79 ASP A CA 1
ATOM 605 C C . ASP A 1 79 ? 15.450 -7.990 -7.302 1.00 96.12 79 ASP A C 1
ATOM 607 O O . ASP A 1 79 ? 15.970 -8.241 -6.222 1.00 96.12 79 ASP A O 1
ATOM 611 N N . GLY A 1 80 ? 14.964 -6.777 -7.587 1.00 95.44 80 GLY A N 1
ATOM 612 C CA . GLY A 1 80 ? 15.021 -5.603 -6.715 1.00 95.44 80 GLY A CA 1
ATOM 613 C C . GLY A 1 80 ? 16.325 -4.807 -6.771 1.00 95.44 80 GLY A C 1
ATOM 614 O O . GLY A 1 80 ? 16.439 -3.809 -6.065 1.00 95.44 80 GLY A O 1
ATOM 615 N N . HIS A 1 81 ? 17.311 -5.215 -7.576 1.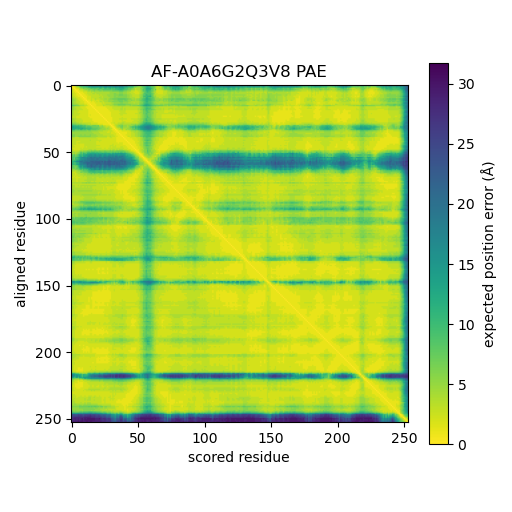00 97.19 81 HIS A N 1
ATOM 616 C CA . HIS A 1 81 ? 18.623 -4.560 -7.585 1.00 97.19 81 HIS A CA 1
ATOM 617 C C . HIS A 1 81 ? 18.663 -3.248 -8.366 1.00 97.19 81 HIS A C 1
ATOM 619 O O . HIS A 1 81 ? 19.510 -2.393 -8.093 1.00 97.19 81 HIS A O 1
ATOM 625 N N . LYS A 1 82 ? 17.786 -3.104 -9.362 1.00 97.44 82 LYS A N 1
ATOM 626 C CA . LYS A 1 82 ? 17.682 -1.915 -10.201 1.00 97.44 82 LYS A CA 1
ATOM 627 C C . LYS A 1 82 ? 16.356 -1.232 -9.979 1.00 97.44 82 LYS A C 1
ATOM 629 O O . LYS A 1 82 ? 15.314 -1.887 -9.973 1.00 97.44 82 LYS A O 1
ATOM 634 N N . GLY A 1 83 ? 16.393 0.087 -9.858 1.00 96.00 83 GLY A N 1
ATOM 635 C CA . GLY A 1 83 ? 15.168 0.851 -9.763 1.00 96.00 83 GLY A CA 1
ATOM 636 C C . GLY A 1 83 ? 15.323 2.322 -10.090 1.00 96.00 83 GLY A C 1
ATOM 637 O O . GLY A 1 83 ? 16.404 2.911 -10.018 1.00 96.00 83 GLY A O 1
ATOM 638 N N . TRP A 1 84 ? 14.187 2.929 -10.407 1.00 97.31 84 TRP A N 1
ATOM 639 C CA . TRP A 1 84 ? 14.082 4.338 -10.743 1.00 97.31 84 TRP A CA 1
ATOM 640 C C . TRP A 1 84 ? 12.806 4.931 -10.166 1.00 97.31 84 TRP A C 1
ATOM 642 O O . TRP A 1 84 ? 11.765 4.278 -10.196 1.00 97.31 84 TRP A O 1
ATOM 652 N N . LEU A 1 85 ? 12.884 6.168 -9.684 1.00 97.12 85 LEU A N 1
ATOM 653 C CA . LEU A 1 85 ? 11.750 6.931 -9.170 1.00 97.12 85 LEU A CA 1
ATOM 654 C C . LEU A 1 85 ? 11.656 8.274 -9.883 1.00 97.12 85 LEU A C 1
ATOM 656 O O . LEU A 1 85 ? 12.603 9.061 -9.869 1.00 97.12 85 LEU A O 1
ATOM 660 N N . GLU A 1 86 ? 10.485 8.562 -10.431 1.00 97.12 86 GLU A N 1
ATOM 661 C CA . GLU A 1 86 ? 10.099 9.880 -10.911 1.00 97.12 86 GLU A CA 1
ATOM 662 C C . GLU A 1 86 ? 8.944 10.413 -10.065 1.00 97.12 86 GLU A C 1
ATOM 664 O O . GLU A 1 86 ? 7.864 9.831 -10.010 1.00 97.12 86 GLU A O 1
ATOM 669 N N . GLU A 1 87 ? 9.176 11.542 -9.402 1.00 95.50 87 GLU A N 1
ATOM 670 C CA . GLU A 1 87 ? 8.194 12.181 -8.523 1.00 95.50 87 GLU A CA 1
ATOM 671 C C . GLU A 1 87 ? 8.346 13.707 -8.650 1.00 95.50 87 GLU A C 1
ATOM 673 O O . GLU A 1 87 ? 9.119 14.351 -7.926 1.00 95.50 87 GLU A O 1
ATOM 678 N N . PRO A 1 88 ? 7.722 14.308 -9.679 1.00 92.00 88 PRO A N 1
ATOM 679 C CA . PRO A 1 88 ? 7.932 15.708 -10.018 1.00 92.00 88 PRO A CA 1
ATOM 680 C C . PRO A 1 88 ? 7.592 16.655 -8.862 1.00 92.00 88 PRO A C 1
ATOM 682 O O . PRO A 1 88 ? 6.486 16.643 -8.332 1.00 92.00 88 PRO A O 1
ATOM 685 N N . GLY A 1 89 ? 8.539 17.528 -8.513 1.00 89.75 89 GLY A N 1
ATOM 686 C CA . GLY A 1 89 ? 8.397 18.482 -7.406 1.00 89.75 89 GLY A CA 1
ATOM 687 C C . GLY A 1 89 ? 8.944 17.977 -6.069 1.00 89.75 89 GLY A C 1
ATOM 688 O O . GLY A 1 89 ? 9.191 18.800 -5.192 1.00 89.75 89 GLY A O 1
ATOM 689 N N . TYR A 1 90 ? 9.210 16.673 -5.963 1.00 90.88 90 TYR A N 1
ATOM 690 C CA . TYR A 1 90 ? 9.730 16.014 -4.760 1.00 90.88 90 TYR A CA 1
ATOM 691 C C . TYR A 1 90 ? 11.100 15.377 -4.991 1.00 90.88 90 TYR A C 1
ATOM 693 O O . TYR A 1 90 ? 11.903 15.279 -4.068 1.00 90.88 90 TYR A O 1
ATOM 701 N N . GLN A 1 91 ? 11.415 15.046 -6.245 1.00 92.94 91 GLN A N 1
ATOM 702 C CA . GLN A 1 91 ? 12.724 14.569 -6.679 1.00 92.94 91 GLN A CA 1
ATOM 703 C C . GLN A 1 91 ? 13.332 15.483 -7.760 1.00 92.94 91 GLN A C 1
ATOM 705 O O . GLN A 1 91 ? 12.610 16.248 -8.417 1.00 92.94 91 GLN A O 1
ATOM 710 N N . PRO A 1 92 ? 14.664 15.428 -7.982 1.00 93.25 92 PRO A N 1
ATOM 711 C CA . PRO A 1 92 ? 15.321 16.104 -9.094 1.00 93.25 92 PRO A CA 1
ATOM 712 C C . PRO A 1 92 ? 14.635 15.858 -10.441 1.00 93.25 92 PRO A C 1
ATOM 714 O O . PRO A 1 92 ? 14.094 14.786 -10.713 1.00 93.25 92 PRO A O 1
ATOM 717 N N . LYS A 1 93 ? 14.695 16.860 -11.326 1.00 89.50 93 LYS A N 1
ATOM 718 C CA . LYS A 1 93 ? 14.119 16.755 -12.670 1.00 89.50 93 LYS A CA 1
ATOM 719 C C . LYS A 1 93 ? 14.732 15.564 -13.414 1.00 89.50 93 LYS A C 1
ATOM 721 O O . LYS A 1 93 ? 15.933 15.553 -13.670 1.00 89.50 93 LYS A O 1
ATOM 726 N N . GLY A 1 94 ? 13.879 14.625 -13.815 1.00 86.25 94 GLY A N 1
ATOM 727 C CA . GLY A 1 94 ? 14.271 13.386 -14.485 1.00 86.25 94 GLY A CA 1
ATOM 728 C C . GLY A 1 94 ? 14.325 12.164 -13.568 1.00 86.25 94 GLY A C 1
ATOM 729 O O . GLY A 1 94 ? 14.497 11.076 -14.097 1.00 86.25 94 GLY A O 1
ATOM 730 N N . GLY A 1 95 ? 14.147 12.325 -12.252 1.00 94.62 95 GLY A N 1
ATOM 731 C CA . GLY A 1 95 ? 14.081 11.235 -11.279 1.00 94.62 95 GLY A CA 1
ATOM 732 C C . GLY A 1 95 ? 15.405 10.911 -10.585 1.00 94.62 95 GLY A C 1
ATOM 733 O O . GLY A 1 95 ? 16.423 11.578 -10.792 1.00 94.62 95 GLY A O 1
ATOM 734 N N . ILE A 1 96 ? 15.373 9.872 -9.752 1.00 96.88 96 ILE A N 1
ATOM 735 C CA . ILE A 1 96 ? 16.521 9.330 -9.015 1.00 96.88 96 ILE A CA 1
ATOM 736 C C . ILE A 1 96 ? 16.623 7.817 -9.204 1.00 96.88 96 ILE A C 1
ATOM 738 O O . ILE A 1 96 ? 15.626 7.142 -9.458 1.00 96.88 96 ILE A O 1
ATOM 742 N N . THR A 1 97 ? 17.832 7.280 -9.040 1.00 96.88 97 THR A N 1
ATOM 743 C CA . THR A 1 97 ? 18.031 5.829 -8.948 1.00 96.88 97 THR A CA 1
ATOM 744 C C . THR A 1 97 ? 17.598 5.321 -7.575 1.00 96.88 97 THR A C 1
ATOM 746 O O . THR A 1 97 ? 17.820 5.982 -6.561 1.00 96.88 97 THR A O 1
ATOM 749 N N . LEU A 1 98 ? 16.993 4.137 -7.575 1.00 94.44 98 LEU A N 1
ATOM 750 C CA . LEU A 1 98 ? 16.674 3.324 -6.406 1.00 94.44 98 LEU A CA 1
ATOM 751 C C . LEU A 1 98 ? 17.504 2.027 -6.386 1.00 94.44 98 LEU A C 1
ATOM 753 O O . LEU A 1 98 ? 17.100 1.052 -5.756 1.00 94.44 98 LEU A O 1
ATOM 757 N N . ASP A 1 99 ? 18.635 1.988 -7.102 1.00 96.56 99 ASP A N 1
ATOM 758 C CA . ASP A 1 99 ? 19.543 0.840 -7.096 1.00 96.56 99 ASP A CA 1
ATOM 759 C C . ASP A 1 99 ? 19.930 0.480 -5.655 1.00 96.56 99 ASP A C 1
ATOM 761 O O . ASP A 1 99 ? 20.323 1.341 -4.863 1.00 96.56 99 ASP A O 1
ATOM 765 N N . SER A 1 100 ? 19.818 -0.802 -5.315 1.00 94.06 100 SER A N 1
ATOM 766 C CA . SER A 1 100 ? 19.942 -1.264 -3.936 1.00 94.06 100 SER A CA 1
ATOM 767 C C . SER A 1 100 ? 20.469 -2.695 -3.869 1.00 94.06 100 SER A C 1
ATOM 769 O O . SER A 1 100 ? 20.084 -3.564 -4.649 1.00 94.06 100 SER A O 1
ATOM 771 N N . ASP A 1 101 ? 21.322 -2.970 -2.883 1.00 93.38 101 ASP A N 1
ATOM 772 C CA . ASP A 1 101 ? 21.666 -4.344 -2.490 1.00 93.38 101 ASP A CA 1
ATOM 773 C C . ASP A 1 101 ? 20.637 -4.927 -1.503 1.00 93.38 101 ASP A C 1
ATOM 775 O O . ASP A 1 101 ? 20.619 -6.129 -1.234 1.00 93.38 101 ASP A O 1
ATOM 779 N N . ILE A 1 102 ? 19.761 -4.078 -0.953 1.00 89.44 102 ILE A N 1
ATOM 780 C CA . ILE A 1 102 ? 18.612 -4.484 -0.148 1.00 89.44 102 ILE A CA 1
ATOM 781 C C . ILE A 1 102 ? 17.453 -4.728 -1.105 1.00 89.44 102 ILE A C 1
ATOM 783 O O . ILE A 1 102 ? 16.758 -3.799 -1.506 1.00 89.44 102 ILE A O 1
ATOM 787 N N . THR A 1 103 ? 17.241 -5.995 -1.431 1.00 89.75 103 THR A N 1
ATOM 788 C CA . THR A 1 103 ? 16.180 -6.466 -2.331 1.00 89.75 103 THR A CA 1
ATOM 789 C C . THR A 1 103 ? 14.967 -7.001 -1.580 1.00 89.75 103 THR A C 1
ATOM 791 O O . THR A 1 103 ? 14.112 -7.687 -2.140 1.00 89.75 103 THR A O 1
ATOM 794 N N . ARG A 1 104 ? 14.903 -6.722 -0.272 1.00 83.94 104 ARG A N 1
ATOM 795 C CA . ARG A 1 104 ? 13.788 -7.132 0.574 1.00 83.94 104 ARG A CA 1
ATOM 796 C C . ARG A 1 104 ? 12.501 -6.605 -0.049 1.00 83.94 104 ARG A C 1
ATOM 798 O O . ARG A 1 104 ? 12.394 -5.420 -0.324 1.00 83.94 104 ARG A O 1
ATOM 805 N N . ASP A 1 105 ? 11.558 -7.521 -0.220 1.00 88.69 105 ASP A N 1
ATOM 806 C CA . ASP A 1 105 ? 10.250 -7.273 -0.814 1.00 88.69 105 ASP A CA 1
ATOM 807 C C . ASP A 1 105 ? 10.254 -7.034 -2.322 1.00 88.69 105 ASP A C 1
ATOM 809 O O . ASP A 1 105 ? 9.216 -6.669 -2.835 1.00 88.69 105 ASP A O 1
ATOM 813 N N . SER A 1 106 ? 11.322 -7.358 -3.057 1.00 93.88 106 SER A N 1
ATOM 814 C CA . SER A 1 106 ? 11.262 -7.448 -4.522 1.00 93.88 106 SER A CA 1
ATOM 815 C C . SER A 1 106 ? 10.240 -8.486 -5.011 1.00 93.88 106 SER A C 1
ATOM 817 O O . SER A 1 106 ? 9.769 -9.352 -4.259 1.00 93.88 106 SER A O 1
ATOM 819 N N . TYR A 1 107 ? 9.910 -8.459 -6.303 1.00 94.75 107 TYR A N 1
ATOM 820 C CA . TYR A 1 107 ? 9.015 -9.450 -6.906 1.00 94.75 107 TYR A CA 1
ATOM 821 C C . TYR A 1 107 ? 9.496 -10.889 -6.694 1.00 94.75 107 TYR A C 1
ATOM 823 O O . TYR A 1 107 ? 8.702 -11.763 -6.340 1.00 94.75 107 TYR A O 1
ATOM 831 N N . ASP A 1 108 ? 10.789 -11.150 -6.875 1.00 95.12 108 ASP A N 1
ATOM 832 C CA . ASP A 1 108 ? 11.349 -12.489 -6.702 1.00 95.12 108 ASP A CA 1
ATOM 833 C C . ASP A 1 108 ? 11.326 -12.933 -5.231 1.00 95.12 108 ASP A C 1
ATOM 835 O O . ASP A 1 108 ? 10.951 -14.075 -4.938 1.00 95.12 108 ASP A O 1
ATOM 839 N N . GLU A 1 109 ? 11.617 -12.027 -4.292 1.00 94.00 109 GLU A N 1
ATOM 840 C CA . GLU A 1 109 ? 11.513 -12.303 -2.854 1.00 94.00 109 GLU A CA 1
ATOM 841 C C . GLU A 1 109 ? 10.062 -12.569 -2.429 1.00 94.00 109 GLU A C 1
ATOM 843 O O . GLU A 1 109 ? 9.783 -13.529 -1.704 1.00 94.00 109 GLU A O 1
ATOM 848 N N . THR A 1 110 ? 9.107 -11.768 -2.911 1.00 93.38 110 THR A N 1
ATOM 849 C CA . THR A 1 110 ? 7.682 -11.959 -2.600 1.00 93.38 110 THR A CA 1
ATOM 850 C C . THR A 1 110 ? 7.106 -13.211 -3.248 1.00 93.38 110 THR A C 1
ATOM 852 O O . THR A 1 110 ? 6.278 -13.904 -2.649 1.00 93.38 110 THR A O 1
ATOM 855 N N . ARG A 1 111 ? 7.582 -13.583 -4.435 1.00 93.19 111 ARG A N 1
ATOM 856 C CA . ARG A 1 111 ? 7.246 -14.855 -5.082 1.00 93.19 111 ARG A CA 1
ATOM 857 C C . ARG A 1 111 ? 7.729 -16.067 -4.288 1.00 93.19 111 ARG A C 1
ATOM 859 O O . ARG A 1 111 ? 7.079 -17.112 -4.338 1.00 93.19 111 ARG A O 1
ATOM 866 N N . ALA A 1 112 ? 8.832 -15.939 -3.556 1.00 93.81 112 ALA A N 1
ATOM 867 C CA . ALA A 1 112 ? 9.377 -16.993 -2.705 1.00 93.81 112 ALA A CA 1
ATOM 868 C C . ALA A 1 112 ? 8.709 -17.083 -1.317 1.00 93.81 112 ALA A C 1
ATOM 870 O O . ALA A 1 112 ? 9.002 -18.007 -0.549 1.00 93.81 112 ALA A O 1
ATOM 871 N N . LEU A 1 113 ? 7.813 -16.152 -0.968 1.00 94.62 113 LEU A N 1
ATOM 872 C CA . LEU A 1 113 ? 7.091 -16.196 0.302 1.00 94.62 113 LEU A CA 1
ATOM 873 C C . LEU A 1 113 ? 6.148 -17.412 0.379 1.00 94.62 113 LEU A C 1
ATOM 875 O O . LEU A 1 113 ? 5.558 -17.827 -0.622 1.00 94.62 113 LEU A O 1
ATOM 879 N N . PRO A 1 114 ? 5.957 -17.992 1.579 1.00 95.88 114 PRO A N 1
ATOM 880 C CA . PRO A 1 114 ? 4.951 -19.027 1.770 1.00 95.88 114 PRO A CA 1
ATOM 881 C C . PRO A 1 114 ? 3.552 -18.459 1.505 1.00 95.88 114 PRO A C 1
ATOM 883 O O . PRO A 1 114 ? 3.247 -17.329 1.873 1.00 95.88 114 PRO A O 1
ATOM 886 N N . THR A 1 115 ? 2.680 -19.269 0.908 1.00 95.69 115 THR A N 1
ATOM 887 C CA . THR A 1 115 ? 1.291 -18.883 0.595 1.00 95.69 115 THR A CA 1
ATOM 888 C C . THR A 1 115 ? 0.266 -19.448 1.583 1.00 95.69 115 THR A C 1
ATOM 890 O O . THR A 1 115 ? -0.927 -19.186 1.453 1.00 95.69 115 THR A O 1
ATOM 893 N N . GLU A 1 116 ? 0.711 -20.190 2.605 1.00 96.94 116 GLU A N 1
ATOM 894 C CA . GLU A 1 116 ? -0.133 -20.527 3.756 1.00 96.94 116 GLU A CA 1
ATOM 895 C C . GLU A 1 116 ? -0.183 -19.315 4.705 1.00 96.94 116 GLU A C 1
ATOM 897 O O . GLU A 1 116 ? 0.880 -18.869 5.152 1.00 96.94 116 GLU A O 1
ATOM 902 N N . PRO A 1 117 ? -1.371 -18.762 5.028 1.00 95.25 117 PRO A N 1
ATOM 903 C CA . PRO A 1 117 ? -1.459 -17.493 5.749 1.00 95.25 117 PRO A CA 1
ATOM 904 C C . PRO A 1 117 ? -0.799 -17.490 7.136 1.00 95.25 117 PRO A C 1
ATOM 906 O O . PRO A 1 117 ? -0.274 -16.464 7.550 1.00 95.25 117 PRO A O 1
ATOM 909 N N . GLY A 1 118 ? -0.791 -18.609 7.868 1.00 96.50 118 GLY A N 1
ATOM 910 C CA . GLY A 1 118 ? -0.139 -18.714 9.178 1.00 96.50 118 GLY A CA 1
ATOM 911 C C . GLY A 1 118 ? 1.389 -18.683 9.095 1.00 96.50 118 GLY A C 1
ATOM 912 O O . GLY A 1 118 ? 2.039 -17.941 9.833 1.00 96.50 118 GLY A O 1
ATOM 913 N N . ALA A 1 119 ? 1.974 -19.449 8.178 1.00 97.69 119 ALA A N 1
ATOM 914 C CA . ALA A 1 119 ? 3.405 -19.478 7.905 1.00 97.69 119 ALA A CA 1
ATOM 915 C C . ALA A 1 119 ? 3.895 -18.135 7.352 1.00 97.69 119 ALA A C 1
ATOM 917 O O . ALA A 1 119 ? 4.959 -17.657 7.752 1.00 97.69 119 ALA A O 1
ATOM 918 N N . LEU A 1 120 ? 3.102 -17.511 6.476 1.00 97.69 120 LEU A N 1
ATOM 919 C CA . LEU A 1 120 ? 3.362 -16.170 5.967 1.00 97.69 120 LEU A CA 1
ATOM 920 C C . LEU A 1 120 ? 3.353 -15.143 7.090 1.00 97.69 120 LEU A C 1
ATOM 922 O O . LEU A 1 120 ? 4.348 -14.448 7.282 1.00 97.69 120 LEU A O 1
ATOM 926 N N . LEU A 1 121 ? 2.289 -15.115 7.891 1.00 97.62 121 LEU A N 1
ATOM 927 C CA . LEU A 1 121 ? 2.170 -14.183 9.002 1.00 97.62 121 LEU A CA 1
ATOM 928 C C . LEU A 1 121 ? 3.309 -14.354 10.017 1.00 97.62 121 LEU A C 1
ATOM 930 O O . LEU A 1 121 ? 3.886 -13.371 10.470 1.00 97.62 121 LEU A O 1
ATOM 934 N N . LYS A 1 122 ? 3.719 -15.596 10.309 1.00 98.00 122 LYS A N 1
ATOM 935 C CA . LYS A 1 122 ? 4.899 -15.872 11.144 1.00 98.00 122 LYS A CA 1
ATOM 936 C C . LYS A 1 122 ? 6.177 -15.254 10.567 1.00 98.00 122 LYS A C 1
ATOM 938 O O . LYS A 1 122 ? 6.998 -14.754 11.332 1.00 98.00 122 LYS A O 1
ATOM 943 N N . ARG A 1 123 ? 6.365 -15.294 9.243 1.00 96.69 123 ARG A N 1
ATOM 944 C CA . ARG A 1 123 ? 7.526 -14.688 8.570 1.00 96.69 123 ARG A CA 1
ATOM 945 C C . ARG A 1 123 ? 7.474 -13.161 8.607 1.00 96.69 123 ARG A C 1
ATOM 947 O O . ARG A 1 123 ? 8.515 -12.551 8.826 1.00 96.69 123 ARG A O 1
ATOM 954 N N . ILE A 1 124 ? 6.293 -12.560 8.465 1.00 97.38 124 ILE A N 1
ATOM 955 C CA . ILE A 1 124 ? 6.095 -11.110 8.624 1.00 97.38 124 ILE A CA 1
ATOM 956 C C . ILE A 1 124 ? 6.426 -10.676 10.056 1.00 97.38 124 ILE A C 1
ATOM 958 O O . ILE A 1 124 ? 7.280 -9.821 10.262 1.00 97.38 124 ILE A O 1
ATOM 962 N N . TYR A 1 125 ? 5.868 -11.351 11.060 1.00 97.88 125 TYR A N 1
ATOM 963 C CA . TYR A 1 125 ? 6.149 -11.090 12.474 1.00 97.88 125 TYR A CA 1
ATOM 964 C C . TYR A 1 125 ? 7.605 -11.324 12.901 1.00 97.88 125 TYR A C 1
ATOM 966 O O . TYR A 1 125 ? 7.989 -10.928 14.000 1.00 97.88 125 TYR A O 1
ATOM 974 N N . ALA A 1 126 ? 8.419 -12.007 12.098 1.00 96.88 126 ALA A N 1
ATOM 975 C CA . ALA A 1 126 ? 9.850 -12.145 12.360 1.00 96.88 126 ALA A CA 1
ATOM 976 C C . ALA A 1 126 ? 10.652 -10.901 11.938 1.00 96.88 126 ALA A C 1
ATOM 978 O O . ALA A 1 126 ? 11.815 -10.781 12.310 1.00 96.88 126 ALA A O 1
ATOM 979 N N . ARG A 1 127 ? 10.046 -9.998 11.155 1.00 94.62 127 ARG A N 1
ATOM 980 C CA . ARG A 1 127 ? 10.645 -8.732 10.710 1.00 94.62 127 ARG A CA 1
ATOM 981 C C . ARG A 1 127 ? 10.331 -7.558 11.644 1.00 94.62 127 ARG A C 1
ATOM 983 O O . ARG A 1 127 ? 10.964 -6.520 11.516 1.00 94.62 127 ARG A O 1
ATOM 990 N N . THR A 1 128 ? 9.366 -7.722 12.545 1.00 96.38 128 THR A N 1
ATOM 991 C CA . THR A 1 128 ? 8.968 -6.702 13.524 1.00 96.38 128 THR A CA 1
ATOM 992 C C . THR A 1 128 ? 9.959 -6.634 14.681 1.00 96.38 128 THR A C 1
ATOM 994 O O . THR A 1 128 ? 10.537 -7.661 15.047 1.00 96.38 128 THR A O 1
ATOM 997 N N . ASP A 1 129 ? 10.064 -5.483 15.332 1.00 92.38 129 ASP A N 1
ATOM 998 C CA . ASP A 1 129 ? 10.852 -5.294 16.548 1.00 92.38 129 ASP A CA 1
ATOM 999 C C . ASP A 1 129 ? 9.970 -5.053 17.793 1.00 92.38 129 ASP A C 1
ATOM 1001 O O . ASP A 1 129 ? 8.789 -5.403 17.822 1.00 92.38 129 ASP A O 1
ATOM 1005 N N . HIS A 1 130 ? 10.574 -4.533 18.865 1.00 89.56 130 HIS A N 1
ATOM 1006 C CA . HIS A 1 130 ? 9.905 -4.230 20.133 1.00 89.56 130 HIS A CA 1
ATOM 1007 C C . HIS A 1 130 ? 9.753 -2.722 20.397 1.00 89.56 130 HIS A C 1
ATOM 1009 O O . HIS A 1 130 ? 9.455 -2.340 21.527 1.00 89.56 130 HIS A O 1
ATOM 1015 N N . GLN A 1 131 ? 10.008 -1.864 19.404 1.00 86.25 131 GLN A N 1
ATOM 1016 C CA . GLN A 1 131 ? 9.981 -0.408 19.574 1.00 86.25 131 GLN A CA 1
ATOM 1017 C C . GLN A 1 131 ? 8.560 0.160 19.511 1.00 86.25 131 GLN A C 1
ATOM 1019 O O . GLN A 1 131 ? 8.237 1.087 20.251 1.00 86.25 131 GLN A O 1
ATOM 1024 N N . THR A 1 132 ? 7.708 -0.407 18.655 1.00 88.75 132 THR A N 1
ATOM 1025 C CA . THR A 1 132 ? 6.307 0.006 18.474 1.00 88.75 132 THR A CA 1
ATOM 1026 C C . THR A 1 132 ? 5.367 -1.201 18.520 1.00 88.75 132 THR A C 1
ATOM 1028 O O . THR A 1 132 ? 5.792 -2.331 18.771 1.00 88.75 132 THR A O 1
ATOM 1031 N N . ASP A 1 133 ? 4.065 -0.970 18.336 1.00 95.06 133 ASP A N 1
ATOM 1032 C CA . ASP A 1 133 ? 3.069 -2.036 18.317 1.00 95.06 133 ASP A CA 1
ATOM 1033 C C . ASP A 1 133 ? 3.369 -3.054 17.205 1.00 95.06 133 ASP A C 1
ATOM 1035 O O . ASP A 1 133 ? 3.322 -2.754 16.012 1.00 95.06 133 ASP A O 1
ATOM 1039 N N . ARG A 1 134 ? 3.676 -4.289 17.607 1.00 97.06 134 ARG A N 1
ATOM 1040 C CA . ARG A 1 134 ? 4.124 -5.352 16.699 1.00 97.06 134 ARG A CA 1
ATOM 1041 C C . ARG A 1 134 ? 3.086 -5.694 15.632 1.00 97.06 134 ARG A C 1
ATOM 1043 O O . ARG A 1 134 ? 3.429 -6.023 14.500 1.00 97.06 134 ARG A O 1
ATOM 1050 N N . ASP A 1 135 ? 1.817 -5.654 16.012 1.00 98.06 135 ASP A N 1
ATOM 1051 C CA . ASP A 1 135 ? 0.703 -5.936 15.116 1.00 98.06 135 ASP A CA 1
ATOM 1052 C C . ASP A 1 135 ? 0.520 -4.802 14.096 1.00 98.06 135 ASP A C 1
ATOM 1054 O O . ASP A 1 135 ? 0.213 -5.081 12.938 1.00 98.06 135 ASP A O 1
ATOM 1058 N N . GLN A 1 136 ? 0.788 -3.546 14.480 1.00 97.56 136 GLN A N 1
ATOM 1059 C CA . GLN A 1 136 ? 0.852 -2.430 13.535 1.00 97.56 136 GLN A CA 1
ATOM 1060 C C . GLN A 1 136 ? 1.999 -2.614 12.550 1.00 97.56 136 GLN A C 1
ATOM 1062 O O . GLN A 1 136 ? 1.768 -2.543 11.350 1.00 97.56 136 GLN A O 1
ATOM 1067 N N . GLN A 1 137 ? 3.203 -2.929 13.035 1.00 97.69 137 GLN A N 1
ATOM 1068 C CA . GLN A 1 137 ? 4.350 -3.177 12.158 1.00 97.69 137 GLN A CA 1
ATOM 1069 C C . GLN A 1 137 ? 4.067 -4.314 11.167 1.00 97.69 137 GLN A C 1
ATOM 1071 O O . GLN A 1 137 ? 4.398 -4.218 9.991 1.00 97.69 137 GLN A O 1
ATOM 1076 N N . ALA A 1 138 ? 3.437 -5.401 11.623 1.00 98.38 138 ALA A N 1
ATOM 1077 C CA .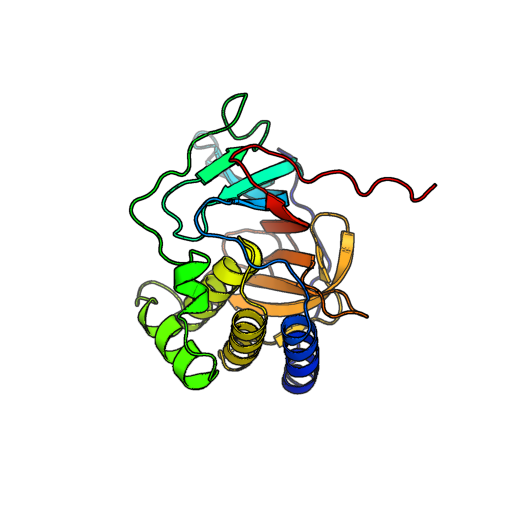 ALA A 1 138 ? 3.065 -6.509 10.748 1.00 98.38 138 ALA A CA 1
ATOM 1078 C C . ALA A 1 138 ? 2.032 -6.096 9.690 1.00 98.38 138 ALA A C 1
ATOM 1080 O O . ALA A 1 138 ? 2.114 -6.563 8.553 1.00 98.38 138 ALA A O 1
ATOM 1081 N N . PHE A 1 139 ? 1.074 -5.237 10.053 1.00 98.50 139 PHE A N 1
ATOM 1082 C CA . PHE A 1 139 ? 0.126 -4.667 9.104 1.00 98.50 139 PHE A CA 1
ATOM 1083 C C . PHE A 1 139 ? 0.880 -3.809 8.083 1.00 98.50 139 PHE A C 1
ATOM 1085 O O . PHE A 1 139 ? 0.822 -4.120 6.900 1.00 98.50 139 PHE A O 1
ATOM 1092 N N . ASP A 1 140 ? 1.679 -2.844 8.532 1.00 96.88 140 ASP A N 1
ATOM 1093 C CA . ASP A 1 140 ? 2.472 -1.945 7.685 1.00 96.88 140 ASP A CA 1
ATOM 1094 C C . ASP A 1 140 ? 3.336 -2.699 6.673 1.00 96.88 140 ASP A C 1
ATOM 1096 O O . ASP A 1 140 ? 3.191 -2.472 5.480 1.00 96.88 140 ASP A O 1
ATOM 1100 N N . ILE A 1 141 ? 4.110 -3.698 7.113 1.00 96.69 141 ILE A N 1
ATOM 1101 C CA . ILE A 1 141 ? 4.950 -4.510 6.21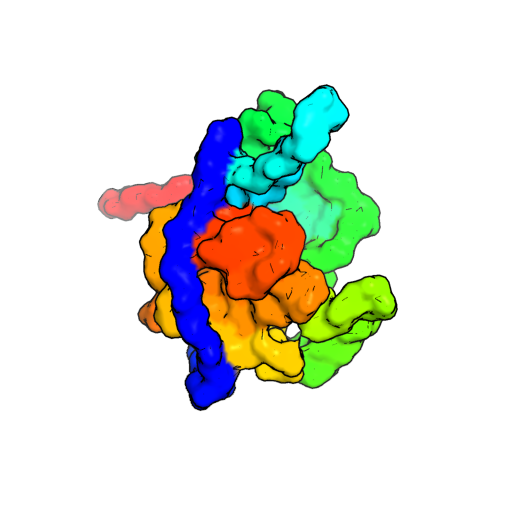8 1.00 96.69 141 ILE A CA 1
ATOM 1102 C C . ILE A 1 141 ? 4.121 -5.164 5.103 1.00 96.69 141 ILE A C 1
ATOM 1104 O O . ILE A 1 141 ? 4.561 -5.237 3.957 1.00 96.69 141 ILE A O 1
ATOM 1108 N N . ILE A 1 142 ? 2.931 -5.689 5.416 1.00 97.62 142 ILE A N 1
ATOM 1109 C CA . ILE A 1 142 ? 2.060 -6.265 4.384 1.00 97.62 142 ILE A CA 1
ATOM 1110 C C . ILE A 1 142 ? 1.561 -5.165 3.439 1.00 97.62 142 ILE A C 1
ATOM 1112 O O . ILE A 1 142 ? 1.523 -5.391 2.230 1.00 97.62 142 ILE A O 1
ATOM 1116 N N . GLY A 1 143 ? 1.194 -4.005 3.987 1.00 96.56 143 GLY A N 1
ATOM 1117 C CA . GLY A 1 143 ? 0.757 -2.825 3.245 1.00 96.56 143 GLY A CA 1
ATOM 1118 C C . GLY A 1 143 ? 1.805 -2.339 2.250 1.00 96.56 143 GLY A C 1
ATOM 1119 O O . GLY A 1 143 ? 1.471 -2.141 1.084 1.00 96.56 143 GLY A O 1
ATOM 1120 N N . ASP A 1 144 ? 3.059 -2.248 2.680 1.00 93.38 144 ASP A N 1
ATOM 1121 C CA . ASP A 1 144 ? 4.192 -1.847 1.848 1.00 93.38 144 ASP A CA 1
ATOM 1122 C C . ASP A 1 144 ? 4.378 -2.845 0.696 1.00 93.38 144 ASP A C 1
ATOM 1124 O O . ASP A 1 144 ? 4.405 -2.463 -0.473 1.00 93.38 144 ASP A O 1
ATOM 1128 N N . ILE A 1 145 ? 4.354 -4.154 0.990 1.00 94.12 145 ILE A N 1
ATOM 1129 C CA . ILE A 1 145 ? 4.482 -5.201 -0.035 1.00 94.12 145 ILE A CA 1
ATOM 1130 C C . ILE A 1 145 ? 3.383 -5.098 -1.106 1.00 94.12 145 ILE A C 1
ATOM 1132 O O . ILE A 1 145 ? 3.681 -5.227 -2.293 1.00 94.12 145 ILE A O 1
ATOM 1136 N N . VAL A 1 146 ? 2.113 -4.922 -0.719 1.00 92.88 146 VAL A N 1
ATOM 1137 C CA . VAL A 1 146 ? 0.974 -4.919 -1.667 1.00 92.88 146 VAL A CA 1
ATOM 1138 C C . VAL A 1 146 ? 0.703 -3.553 -2.302 1.00 92.88 146 VAL A C 1
ATOM 1140 O O . VAL A 1 146 ? 0.064 -3.477 -3.356 1.00 92.88 146 VAL A O 1
ATOM 1143 N N . GLY A 1 147 ? 1.149 -2.475 -1.661 1.00 86.06 147 GLY A N 1
ATOM 1144 C CA . GLY A 1 147 ? 0.984 -1.098 -2.110 1.00 86.06 147 GLY A CA 1
ATOM 1145 C C . GLY A 1 147 ? 2.077 -0.681 -3.086 1.00 86.06 147 GLY A C 1
ATOM 1146 O O . GLY A 1 147 ? 1.771 -0.123 -4.141 1.00 86.06 147 GLY A O 1
ATOM 1147 N N . GLU A 1 148 ? 3.331 -1.022 -2.787 1.00 73.19 148 GLU A N 1
ATOM 1148 C CA . GLU A 1 148 ? 4.490 -0.461 -3.479 1.00 73.19 148 GLU A CA 1
ATOM 1149 C C . GLU A 1 148 ? 4.905 -1.199 -4.745 1.00 73.19 148 GLU A C 1
ATOM 1151 O O . GLU A 1 148 ? 5.801 -0.718 -5.411 1.00 73.19 148 GLU A O 1
ATOM 1156 N N . GLN A 1 149 ? 4.295 -2.323 -5.133 1.00 75.88 149 GLN A N 1
ATOM 1157 C CA . GLN A 1 149 ? 4.759 -3.074 -6.309 1.00 75.88 149 GLN A CA 1
ATOM 1158 C C . GLN A 1 149 ? 3.702 -3.982 -6.944 1.00 75.88 149 GLN A C 1
ATOM 1160 O O . GLN A 1 149 ? 2.545 -4.049 -6.526 1.00 75.88 149 GLN A O 1
ATOM 1165 N N . LEU A 1 150 ? 4.125 -4.691 -7.989 1.00 86.75 150 LEU A N 1
ATOM 1166 C CA . LEU A 1 150 ? 3.423 -5.837 -8.544 1.00 86.75 150 LEU A CA 1
ATOM 1167 C C . LEU A 1 150 ? 3.717 -7.060 -7.669 1.00 86.75 150 LEU A C 1
ATOM 1169 O O . LEU A 1 150 ? 4.866 -7.467 -7.564 1.00 86.75 150 LEU A O 1
ATOM 1173 N N . VAL A 1 151 ? 2.701 -7.664 -7.056 1.00 91.25 151 VAL A N 1
ATOM 1174 C CA . VAL A 1 151 ? 2.865 -8.878 -6.238 1.00 91.25 151 VAL A CA 1
ATOM 1175 C C . VAL A 1 151 ? 2.288 -10.075 -6.995 1.00 91.25 151 VAL A C 1
ATOM 1177 O O . VAL A 1 151 ? 1.201 -9.952 -7.564 1.00 91.25 151 VAL A O 1
ATOM 1180 N N . PRO A 1 152 ? 2.941 -11.255 -6.993 1.00 93.62 152 PRO A N 1
ATOM 1181 C CA . PRO A 1 152 ? 2.351 -12.459 -7.570 1.00 93.62 152 PRO A CA 1
ATOM 1182 C C . PRO A 1 152 ? 0.956 -12.739 -6.994 1.00 93.62 152 PRO A C 1
ATOM 1184 O O . PRO A 1 152 ? 0.786 -12.774 -5.775 1.00 93.62 152 PRO A O 1
ATOM 1187 N N . ALA A 1 153 ? -0.026 -13.018 -7.857 1.00 93.88 153 ALA A N 1
ATOM 1188 C CA . ALA A 1 153 ? -1.445 -13.166 -7.500 1.00 93.88 153 ALA A CA 1
ATOM 1189 C C . ALA A 1 153 ? -1.697 -14.052 -6.260 1.00 93.88 153 ALA A C 1
ATOM 1191 O O . ALA A 1 153 ? -2.411 -13.680 -5.328 1.00 93.88 153 ALA A O 1
ATOM 1192 N N . ARG A 1 154 ? -1.047 -15.225 -6.200 1.00 94.12 154 ARG A N 1
ATOM 1193 C CA . ARG A 1 154 ? -1.172 -16.148 -5.057 1.00 94.12 154 ARG A CA 1
ATOM 1194 C C . ARG A 1 154 ? -0.569 -15.590 -3.767 1.00 94.12 154 ARG A C 1
ATOM 1196 O O . ARG A 1 154 ? -1.115 -15.842 -2.695 1.00 94.12 154 ARG A O 1
ATOM 1203 N N . THR A 1 155 ? 0.537 -14.858 -3.867 1.00 95.88 155 THR A N 1
ATOM 1204 C CA . THR A 1 155 ? 1.171 -14.198 -2.722 1.00 95.88 155 THR A CA 1
ATOM 1205 C C . THR A 1 155 ? 0.294 -13.054 -2.223 1.00 95.88 155 THR A C 1
ATOM 1207 O O . THR A 1 155 ? 0.045 -12.987 -1.024 1.00 95.88 155 THR A O 1
ATOM 1210 N N . ALA A 1 156 ? -0.253 -12.220 -3.113 1.00 96.19 156 ALA A N 1
ATOM 1211 C CA . ALA A 1 156 ? -1.171 -11.139 -2.744 1.00 96.19 156 ALA A CA 1
ATOM 1212 C C . ALA A 1 156 ? -2.400 -11.679 -1.992 1.00 96.19 156 ALA A C 1
ATOM 1214 O O . ALA A 1 156 ? -2.713 -11.233 -0.889 1.00 96.19 156 ALA A O 1
ATOM 1215 N N . ALA A 1 157 ? -3.029 -12.733 -2.522 1.00 97.25 157 ALA A N 1
ATOM 1216 C CA . ALA A 1 157 ? -4.137 -13.415 -1.861 1.00 97.25 157 ALA A CA 1
ATOM 1217 C C . ALA A 1 157 ? -3.769 -13.931 -0.455 1.00 97.25 157 ALA A C 1
ATOM 1219 O O . ALA A 1 157 ? -4.544 -13.792 0.493 1.00 97.25 157 ALA A O 1
ATOM 1220 N N . ALA A 1 158 ? -2.584 -14.530 -0.304 1.00 98.06 158 ALA A N 1
ATOM 1221 C CA . ALA A 1 158 ? -2.103 -15.015 0.986 1.00 98.06 158 ALA A CA 1
ATOM 1222 C C . ALA A 1 158 ? -1.808 -13.870 1.969 1.00 98.06 158 ALA A C 1
ATOM 1224 O O . ALA A 1 158 ? -2.127 -14.004 3.150 1.00 98.06 158 ALA A O 1
ATOM 1225 N N . LEU A 1 159 ? -1.253 -12.751 1.494 1.00 97.94 159 LEU A N 1
ATOM 1226 C CA . LEU A 1 159 ? -0.979 -11.551 2.288 1.00 97.94 159 LEU A CA 1
ATOM 1227 C C . LEU A 1 159 ? -2.269 -10.940 2.845 1.00 97.94 159 LEU A C 1
ATOM 1229 O O . LEU A 1 159 ? -2.333 -10.668 4.041 1.00 97.94 159 LEU A O 1
ATOM 1233 N N . TYR A 1 160 ? -3.328 -10.818 2.039 1.00 98.38 160 TYR A N 1
ATOM 1234 C CA . TYR A 1 160 ? -4.621 -10.318 2.523 1.00 98.38 160 TYR A CA 1
ATOM 1235 C C . TYR A 1 160 ? -5.266 -11.258 3.551 1.00 98.38 160 TYR A C 1
ATOM 1237 O O . TYR A 1 160 ? -5.742 -10.806 4.595 1.00 98.38 160 TYR A O 1
ATOM 1245 N N . ARG A 1 161 ? -5.206 -12.579 3.325 1.00 98.62 161 ARG A N 1
ATOM 1246 C CA . ARG A 1 161 ? -5.648 -13.573 4.323 1.00 98.62 161 ARG A CA 1
ATOM 1247 C C . ARG A 1 161 ? -4.822 -13.522 5.610 1.00 98.62 161 ARG A C 1
ATOM 1249 O O . ARG A 1 161 ? -5.370 -13.717 6.692 1.00 98.62 161 ARG A O 1
ATOM 1256 N N . ALA A 1 162 ? -3.514 -13.291 5.507 1.00 98.56 162 ALA A N 1
ATOM 1257 C CA . ALA A 1 162 ? -2.624 -13.148 6.655 1.00 98.56 162 ALA A CA 1
ATOM 1258 C C . ALA A 1 162 ? -2.931 -11.866 7.440 1.00 98.56 162 ALA A C 1
ATOM 1260 O O . ALA A 1 162 ? -3.032 -11.926 8.664 1.00 98.56 162 ALA A O 1
ATOM 1261 N N . ALA A 1 163 ? -3.163 -10.744 6.753 1.00 98.31 163 ALA A N 1
ATOM 1262 C CA . ALA A 1 163 ? -3.517 -9.471 7.373 1.00 98.31 163 ALA A CA 1
ATOM 1263 C C . ALA A 1 163 ? -4.787 -9.581 8.226 1.00 98.31 163 ALA A C 1
ATOM 1265 O O . ALA A 1 163 ? -4.817 -9.101 9.350 1.00 98.31 163 ALA A O 1
ATOM 1266 N N . ALA A 1 164 ? -5.806 -10.308 7.763 1.00 97.75 164 ALA A N 1
ATOM 1267 C CA . ALA A 1 164 ? -7.041 -10.526 8.522 1.00 97.75 164 ALA A CA 1
ATOM 1268 C C . ALA A 1 164 ? -6.863 -11.286 9.847 1.00 97.75 164 ALA A C 1
ATOM 1270 O O . ALA A 1 164 ? -7.756 -11.274 10.693 1.00 97.75 164 ALA A O 1
ATOM 1271 N N . ARG A 1 165 ? -5.732 -11.979 10.025 1.00 98.25 165 ARG A N 1
ATOM 1272 C CA . ARG A 1 165 ? -5.383 -12.678 11.269 1.00 98.25 165 ARG A CA 1
ATOM 1273 C C . ARG A 1 165 ? -4.614 -11.787 12.249 1.00 98.25 165 ARG A C 1
ATOM 1275 O O . ARG A 1 165 ? -4.401 -12.212 13.382 1.00 98.25 165 ARG A O 1
ATOM 1282 N N . ILE A 1 166 ? -4.196 -10.589 11.833 1.00 98.62 166 ILE A N 1
ATOM 1283 C CA . ILE A 1 166 ? -3.544 -9.610 12.706 1.00 98.62 166 ILE A CA 1
ATOM 1284 C C . ILE A 1 166 ? -4.596 -9.028 13.666 1.00 98.62 166 ILE A C 1
ATOM 1286 O O . ILE A 1 166 ? -5.636 -8.534 13.212 1.00 98.62 166 ILE A O 1
ATOM 1290 N N . PRO A 1 167 ? -4.360 -9.051 14.989 1.00 98.25 167 PRO A N 1
ATOM 1291 C CA . PRO A 1 167 ? -5.259 -8.424 15.949 1.00 98.25 167 PRO A CA 1
ATOM 1292 C C . PRO A 1 167 ? -5.496 -6.936 15.652 1.00 98.25 167 PRO A C 1
ATOM 1294 O O . PRO A 1 167 ? -4.570 -6.178 15.361 1.00 98.25 167 PRO A O 1
ATOM 1297 N N . GLY A 1 168 ? -6.758 -6.509 15.747 1.00 97.75 168 GLY A N 1
ATOM 1298 C CA . GLY A 1 168 ? -7.168 -5.120 15.512 1.00 97.75 168 GLY A CA 1
ATOM 1299 C C . GLY A 1 168 ? -7.500 -4.776 14.058 1.00 97.75 168 GLY A C 1
ATOM 1300 O O . GLY A 1 168 ? -7.962 -3.663 13.807 1.00 97.75 168 GLY A O 1
ATOM 1301 N N . VAL A 1 169 ? -7.324 -5.709 13.113 1.00 98.75 169 VAL A N 1
ATOM 1302 C CA . VAL A 1 169 ? -7.769 -5.507 11.729 1.00 98.75 169 VAL A CA 1
ATOM 1303 C C . VAL A 1 169 ? -9.292 -5.563 11.642 1.00 98.75 169 VAL A C 1
ATOM 1305 O O . VAL A 1 169 ? -9.946 -6.436 12.214 1.00 98.75 169 VAL A O 1
ATOM 1308 N N . VAL A 1 170 ? -9.860 -4.603 10.920 1.00 98.69 170 VAL A N 1
ATOM 1309 C CA . VAL A 1 170 ? -11.300 -4.414 10.730 1.00 98.69 170 VAL A CA 1
ATOM 1310 C C . VAL A 1 170 ? -11.614 -4.099 9.273 1.00 98.69 170 VAL A C 1
ATOM 1312 O O . VAL A 1 170 ? -10.744 -3.685 8.510 1.00 98.69 170 VAL A O 1
ATOM 1315 N N . VAL A 1 171 ? -12.880 -4.251 8.897 1.00 98.69 171 VAL A N 1
ATOM 1316 C CA . VAL A 1 171 ? -13.418 -3.751 7.630 1.00 98.69 171 VAL A CA 1
ATOM 1317 C C . VAL A 1 171 ? -14.036 -2.379 7.848 1.00 98.69 171 VAL A C 1
ATOM 1319 O O . VAL A 1 171 ? -14.837 -2.201 8.767 1.00 98.69 171 VAL A O 1
ATOM 1322 N N . VAL A 1 172 ? -13.693 -1.425 6.987 1.00 98.38 172 VAL A N 1
ATOM 1323 C CA . VAL A 1 172 ? -14.354 -0.124 6.872 1.00 98.38 172 VAL A CA 1
ATOM 1324 C C . VAL A 1 172 ? -15.134 -0.108 5.563 1.00 98.38 172 VAL A C 1
ATOM 1326 O O . VAL A 1 172 ? -14.552 -0.213 4.488 1.00 98.38 172 VAL A O 1
ATOM 1329 N N . GLU A 1 173 ? -16.456 0.037 5.652 1.00 97.31 173 GLU A N 1
ATOM 1330 C CA . GLU A 1 173 ? -17.347 -0.090 4.490 1.00 97.31 173 GLU A CA 1
ATOM 1331 C C . GLU A 1 173 ? -17.167 1.011 3.446 1.00 97.31 173 GLU A C 1
ATOM 1333 O O . GLU A 1 173 ? -17.482 0.782 2.287 1.00 97.31 173 GLU A O 1
ATOM 1338 N N . HIS A 1 174 ? -16.687 2.192 3.841 1.00 96.81 174 HIS A N 1
ATOM 1339 C CA . HIS A 1 174 ? -16.502 3.331 2.943 1.00 96.81 174 HIS A CA 1
ATOM 1340 C C . HIS A 1 174 ? -15.150 3.994 3.179 1.00 96.81 174 HIS A C 1
ATOM 1342 O O . HIS A 1 174 ? -14.908 4.619 4.214 1.00 96.81 174 HIS A O 1
ATOM 1348 N N . SER A 1 175 ? -14.275 3.905 2.193 1.00 97.50 175 SER A N 1
ATOM 1349 C CA . SER A 1 175 ? -13.030 4.655 2.137 1.00 97.50 175 SER A CA 1
ATOM 1350 C C . SER A 1 175 ? -12.798 5.149 0.716 1.00 97.50 175 SER A C 1
ATOM 1352 O O . SER A 1 175 ? -13.354 4.607 -0.229 1.00 97.50 175 SER A O 1
ATOM 1354 N N . GLN A 1 176 ? -12.020 6.216 0.575 1.00 97.50 176 GLN A N 1
ATOM 1355 C CA . GLN A 1 176 ? -11.695 6.798 -0.724 1.00 97.50 176 GLN A CA 1
ATOM 1356 C C . GLN A 1 176 ? -10.190 6.898 -0.854 1.00 97.50 176 GLN A C 1
ATOM 1358 O O . GLN A 1 176 ? -9.532 7.387 0.071 1.00 97.50 176 GLN A O 1
ATOM 1363 N N . ASP A 1 177 ? -9.682 6.439 -1.992 1.00 97.31 177 ASP A N 1
ATOM 1364 C CA . ASP A 1 177 ? -8.276 6.572 -2.346 1.00 97.31 177 ASP A CA 1
ATOM 1365 C C . ASP A 1 177 ? -7.913 8.025 -2.695 1.00 97.31 177 ASP A C 1
ATOM 1367 O O . ASP A 1 177 ? -8.734 8.946 -2.605 1.00 97.31 177 ASP A O 1
ATOM 1371 N N . ALA A 1 178 ? -6.663 8.256 -3.094 1.00 96.81 178 ALA A N 1
ATOM 1372 C CA . ALA A 1 178 ? -6.172 9.612 -3.308 1.00 96.81 178 ALA A CA 1
ATOM 1373 C C . ALA A 1 178 ? -6.875 10.386 -4.442 1.00 96.81 178 ALA A C 1
ATOM 1375 O O . ALA A 1 178 ? -6.900 11.618 -4.398 1.00 96.81 178 ALA A O 1
ATOM 1376 N N . VAL A 1 179 ? -7.482 9.684 -5.409 1.00 96.75 179 VAL A N 1
ATOM 1377 C CA . VAL A 1 179 ? -8.214 10.277 -6.545 1.00 96.75 179 VAL A CA 1
ATOM 1378 C C . VAL A 1 179 ? -9.738 10.224 -6.375 1.00 96.75 179 VAL A C 1
ATOM 1380 O O . VAL A 1 179 ? -10.469 10.647 -7.270 1.00 96.75 179 VAL A O 1
ATOM 1383 N N . GLY A 1 180 ? -10.229 9.758 -5.220 1.00 96.25 180 GLY A N 1
ATOM 1384 C CA . GLY A 1 180 ? -11.643 9.803 -4.842 1.00 96.25 180 GLY A CA 1
ATOM 1385 C C . GLY A 1 180 ? -12.476 8.590 -5.264 1.00 96.25 180 GLY A C 1
ATOM 1386 O O . GLY A 1 180 ? -13.704 8.669 -5.240 1.00 96.25 180 GLY A O 1
ATOM 1387 N N . ARG A 1 181 ? -11.854 7.467 -5.649 1.00 97.75 181 ARG A N 1
ATOM 1388 C CA . ARG A 1 181 ? -12.580 6.210 -5.904 1.00 97.75 181 ARG A CA 1
ATOM 1389 C C . ARG A 1 181 ? -13.073 5.640 -4.571 1.00 97.75 181 ARG A C 1
ATOM 1391 O O . ARG A 1 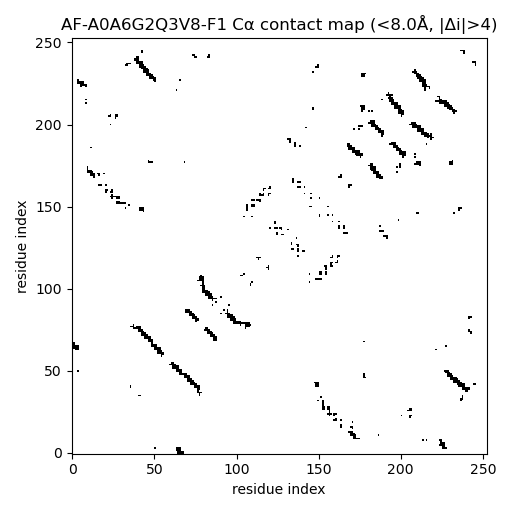181 ? -12.256 5.393 -3.686 1.00 97.75 181 ARG A O 1
ATOM 1398 N N . ASP A 1 182 ? -14.391 5.460 -4.418 1.00 97.06 182 ASP A N 1
ATOM 1399 C CA . ASP A 1 182 ? -14.984 4.823 -3.228 1.00 97.06 182 ASP A CA 1
ATOM 1400 C C . ASP A 1 182 ? -14.721 3.317 -3.237 1.00 97.06 182 ASP A C 1
ATOM 1402 O O . ASP A 1 182 ? -14.818 2.658 -4.272 1.00 97.06 182 ASP A O 1
ATOM 1406 N N . GLY A 1 183 ? -14.427 2.778 -2.063 1.00 97.81 183 GLY A N 1
ATOM 1407 C CA . GLY A 1 183 ? -14.110 1.378 -1.879 1.00 97.81 183 GLY A CA 1
ATOM 1408 C C . GLY A 1 183 ? -14.369 0.889 -0.462 1.00 97.81 183 GLY A C 1
ATOM 1409 O O . GLY A 1 183 ? -14.712 1.649 0.449 1.00 97.81 183 GLY A O 1
ATOM 1410 N N . ILE A 1 184 ? -14.179 -0.413 -0.293 1.00 98.38 184 ILE A N 1
ATOM 1411 C CA . ILE A 1 184 ? -14.137 -1.092 1.000 1.00 98.38 184 ILE A CA 1
ATOM 1412 C C . ILE A 1 184 ? -12.684 -1.167 1.461 1.00 98.38 184 ILE A C 1
ATOM 1414 O O . ILE A 1 184 ? -11.794 -1.361 0.636 1.00 98.38 184 ILE A O 1
ATOM 1418 N N . ALA A 1 185 ? -12.420 -1.017 2.758 1.00 98.50 185 ALA A N 1
ATOM 1419 C CA . ALA A 1 185 ? -11.054 -1.053 3.261 1.00 98.50 185 ALA A CA 1
ATOM 1420 C C . ALA A 1 185 ? -10.807 -2.114 4.329 1.00 98.50 185 ALA A C 1
ATOM 1422 O O . ALA A 1 185 ? -11.625 -2.303 5.229 1.00 98.50 185 ALA A O 1
ATOM 1423 N N . LEU A 1 186 ? -9.636 -2.751 4.256 1.00 98.69 186 LEU A N 1
ATOM 1424 C CA . LEU A 1 186 ? -9.027 -3.407 5.411 1.00 98.69 186 LEU A CA 1
ATOM 1425 C C . LEU A 1 186 ? -8.255 -2.348 6.182 1.00 98.69 186 LEU A C 1
ATOM 1427 O O . LEU A 1 186 ? -7.436 -1.641 5.602 1.00 98.69 186 LEU A O 1
ATOM 1431 N N . ALA A 1 187 ? -8.532 -2.213 7.471 1.00 98.56 187 ALA A N 1
ATOM 1432 C CA . ALA A 1 187 ? -7.984 -1.130 8.264 1.00 98.56 187 ALA A CA 1
ATOM 1433 C C . ALA A 1 187 ? -7.463 -1.607 9.612 1.00 98.56 187 ALA A C 1
ATOM 1435 O O . ALA A 1 187 ? -8.010 -2.542 10.197 1.00 98.56 187 ALA A O 1
ATOM 1436 N N . ARG A 1 188 ? -6.455 -0.911 10.134 1.00 98.31 188 ARG A N 1
ATOM 1437 C CA . ARG A 1 188 ? -5.948 -1.113 11.490 1.00 98.31 188 ARG A CA 1
ATOM 1438 C C . ARG A 1 188 ? -5.625 0.228 12.134 1.00 98.31 188 ARG A C 1
ATOM 1440 O O . ARG A 1 188 ? -5.011 1.085 11.507 1.00 98.31 188 ARG A O 1
ATOM 1447 N N . LEU A 1 189 ? -6.102 0.412 13.363 1.00 96.62 189 LEU A N 1
ATOM 1448 C CA . LEU A 1 189 ? -5.769 1.565 14.194 1.00 96.62 189 LEU A CA 1
ATOM 1449 C C . LEU A 1 189 ? -4.469 1.271 14.939 1.00 96.62 189 LEU A C 1
ATOM 1451 O O . LEU A 1 189 ? -4.425 0.317 15.714 1.00 96.62 189 LEU A O 1
ATOM 1455 N N . ASP A 1 190 ? -3.462 2.110 14.740 1.00 94.62 190 ASP A N 1
ATOM 1456 C CA . ASP A 1 190 ? -2.256 2.106 15.550 1.00 94.62 190 ASP A CA 1
ATOM 1457 C C . ASP A 1 190 ? -2.567 2.731 16.924 1.00 94.62 190 ASP A C 1
ATOM 1459 O O . ASP A 1 190 ? -2.906 3.918 17.005 1.00 94.62 190 ASP A O 1
ATOM 1463 N N . PRO A 1 191 ? -2.475 1.969 18.029 1.00 91.19 191 PRO A N 1
ATOM 1464 C CA . PRO A 1 191 ? -2.735 2.502 19.362 1.00 91.19 191 PRO A CA 1
ATOM 1465 C C . PRO A 1 191 ? -1.680 3.518 19.830 1.00 91.19 191 PRO A C 1
ATOM 1467 O O . PRO A 1 191 ? -1.971 4.295 20.739 1.00 91.19 191 PRO A O 1
ATOM 1470 N N . GLY A 1 192 ? -0.473 3.514 19.253 1.00 89.25 192 GLY A N 1
ATOM 1471 C CA . GLY A 1 192 ? 0.616 4.417 19.624 1.00 89.25 192 GLY A CA 1
ATOM 1472 C C . GLY A 1 192 ? 0.464 5.818 19.033 1.00 89.25 192 GLY A C 1
ATOM 1473 O O . GLY A 1 192 ? 0.678 6.811 19.728 1.00 89.25 192 GLY A O 1
ATOM 1474 N N . THR A 1 193 ? 0.061 5.909 17.765 1.00 89.06 193 THR A N 1
ATOM 1475 C CA . THR A 1 193 ? -0.096 7.188 17.044 1.00 89.06 193 THR A CA 1
ATOM 1476 C C . THR A 1 193 ? -1.549 7.674 16.995 1.00 89.06 193 THR A C 1
ATOM 1478 O O . THR A 1 193 ? -1.813 8.874 16.891 1.00 89.06 193 THR A O 1
ATOM 1481 N N . GLY A 1 194 ? -2.521 6.765 17.112 1.00 92.81 194 GLY A N 1
ATOM 1482 C CA . GLY A 1 194 ? -3.937 7.058 16.895 1.00 92.81 194 GLY A CA 1
ATOM 1483 C C . GLY A 1 194 ? -4.313 7.202 15.417 1.00 92.81 194 GLY A C 1
ATOM 1484 O O . GLY A 1 194 ? -5.463 7.548 15.117 1.00 92.81 194 GLY A O 1
ATOM 1485 N N . GLU A 1 195 ? -3.378 6.932 14.507 1.00 94.38 195 GLU A N 1
ATOM 1486 C CA . GLU A 1 195 ? -3.620 6.856 13.074 1.00 94.38 195 GLU A CA 1
ATOM 1487 C C . GLU A 1 195 ? -4.241 5.504 12.718 1.00 94.38 195 GLU A C 1
ATOM 1489 O O . GLU A 1 195 ? -3.815 4.447 13.183 1.00 94.38 195 GLU A O 1
ATOM 1494 N N . ARG A 1 196 ? -5.271 5.524 11.875 1.00 97.38 196 ARG A N 1
ATOM 1495 C CA . ARG A 1 196 ? -5.794 4.324 11.235 1.00 97.38 196 ARG A CA 1
ATOM 1496 C C . ARG A 1 196 ? -5.314 4.274 9.797 1.00 97.38 196 ARG A C 1
ATOM 1498 O O . ARG A 1 196 ? -5.692 5.136 9.006 1.00 97.38 196 ARG A O 1
ATOM 1505 N N . LYS A 1 197 ? -4.576 3.222 9.455 1.00 97.69 197 LYS A N 1
ATOM 1506 C CA . LYS A 1 197 ? -4.257 2.899 8.064 1.00 97.69 197 LYS A CA 1
ATOM 1507 C C . LYS A 1 197 ? -5.379 2.087 7.446 1.00 97.69 197 LYS A C 1
ATOM 1509 O O . LYS A 1 197 ? -5.930 1.193 8.086 1.00 97.69 197 LYS A O 1
ATOM 1514 N N . GLU A 1 198 ? -5.720 2.413 6.211 1.00 98.50 198 GLU A N 1
ATOM 1515 C CA . GLU A 1 198 ? -6.808 1.829 5.436 1.00 98.50 198 GLU A CA 1
ATOM 1516 C C . GLU A 1 198 ? -6.269 1.419 4.060 1.00 98.50 198 GLU A C 1
ATOM 1518 O O . GLU A 1 198 ? -5.788 2.257 3.303 1.00 98.50 198 GLU A O 1
ATOM 1523 N N . TRP A 1 199 ? -6.347 0.135 3.720 1.00 98.62 199 TRP A N 1
ATOM 1524 C CA . TRP A 1 199 ? -6.067 -0.388 2.381 1.00 98.62 199 TRP A CA 1
ATOM 1525 C C . TRP A 1 199 ? -7.364 -0.514 1.625 1.00 98.62 199 TRP A C 1
ATOM 1527 O O . TRP A 1 199 ? -8.255 -1.227 2.072 1.00 98.62 199 TRP A O 1
ATOM 1537 N N . ILE A 1 200 ? -7.468 0.179 0.504 1.00 98.62 200 ILE A N 1
ATOM 1538 C CA . ILE A 1 200 ? -8.734 0.455 -0.157 1.00 98.62 200 ILE A CA 1
ATOM 1539 C C . ILE A 1 200 ? -8.847 -0.440 -1.380 1.00 98.62 200 ILE A C 1
ATOM 1541 O O . ILE A 1 200 ? -7.943 -0.492 -2.214 1.00 98.62 200 ILE A O 1
ATOM 1545 N N . PHE A 1 201 ? -9.975 -1.128 -1.483 1.00 98.56 201 PHE A N 1
ATOM 1546 C CA . PHE A 1 201 ? -10.305 -2.053 -2.552 1.00 98.56 201 PHE A CA 1
ATOM 1547 C C . PHE A 1 201 ? -11.589 -1.603 -3.235 1.00 98.56 201 PHE A C 1
ATOM 1549 O O . PHE A 1 201 ? -12.522 -1.127 -2.586 1.00 98.56 201 PHE A O 1
ATOM 1556 N N . ASP A 1 202 ? -11.641 -1.780 -4.547 1.00 97.81 202 ASP A N 1
ATOM 1557 C CA . ASP A 1 202 ? -12.837 -1.539 -5.338 1.00 97.81 202 ASP A CA 1
ATOM 1558 C C . ASP A 1 202 ? -13.995 -2.403 -4.825 1.00 97.81 202 ASP A C 1
ATOM 1560 O O . ASP A 1 202 ? -13.818 -3.587 -4.540 1.00 97.81 202 ASP A O 1
ATOM 1564 N N . ARG A 1 203 ? -15.185 -1.820 -4.672 1.00 95.69 203 ARG A N 1
ATOM 1565 C CA . ARG A 1 203 ? -16.318 -2.513 -4.039 1.00 95.69 203 ARG A CA 1
ATOM 1566 C C . ARG A 1 203 ? -16.824 -3.702 -4.856 1.00 95.69 203 ARG A C 1
ATOM 1568 O O . ARG A 1 203 ? -17.296 -4.676 -4.273 1.00 95.69 203 ARG A O 1
ATOM 1575 N N . ASP A 1 204 ? -16.749 -3.605 -6.178 1.00 95.44 204 ASP A N 1
ATOM 1576 C CA . ASP A 1 204 ? -17.369 -4.572 -7.079 1.00 95.44 204 ASP A CA 1
ATOM 1577 C C . ASP A 1 204 ? -16.372 -5.657 -7.493 1.00 95.44 204 ASP A C 1
ATOM 1579 O O . ASP A 1 204 ? -16.707 -6.841 -7.574 1.00 95.44 204 ASP A O 1
ATOM 1583 N N . THR A 1 205 ? -15.128 -5.254 -7.740 1.00 96.06 205 THR A N 1
ATOM 1584 C CA . THR A 1 205 ? -14.067 -6.132 -8.243 1.00 96.06 205 THR A CA 1
ATOM 1585 C C . THR A 1 205 ? -13.099 -6.594 -7.162 1.00 96.06 205 THR A C 1
ATOM 1587 O O . THR A 1 205 ? -12.383 -7.567 -7.383 1.00 96.06 205 THR A O 1
ATOM 1590 N N . PHE A 1 206 ? -13.068 -5.924 -6.006 1.00 97.19 206 PHE A N 1
ATOM 1591 C CA . PHE A 1 206 ? -12.084 -6.117 -4.935 1.00 97.19 206 PHE A CA 1
ATOM 1592 C C . PHE A 1 206 ? -10.623 -5.923 -5.371 1.00 97.19 206 PHE A C 1
ATOM 1594 O O . PHE A 1 206 ? -9.700 -6.367 -4.685 1.00 97.19 206 PHE A O 1
ATOM 1601 N N . ALA A 1 207 ? -10.392 -5.232 -6.490 1.00 95.06 207 ALA A N 1
ATOM 1602 C CA . ALA A 1 207 ? -9.058 -4.828 -6.911 1.00 95.06 207 ALA A CA 1
ATOM 1603 C C . ALA A 1 207 ? -8.495 -3.763 -5.957 1.00 95.06 207 ALA A C 1
ATOM 1605 O O . ALA A 1 207 ? -9.211 -2.854 -5.540 1.00 95.06 207 ALA A O 1
ATOM 1606 N N . TYR A 1 208 ? -7.209 -3.852 -5.617 1.00 96.62 208 TYR A N 1
ATOM 1607 C CA . TYR A 1 208 ? -6.548 -2.859 -4.767 1.00 96.62 208 TYR A CA 1
ATOM 1608 C C . TYR A 1 208 ? -6.463 -1.500 -5.476 1.00 96.62 208 TYR A C 1
ATOM 1610 O O . TYR A 1 208 ? -5.896 -1.395 -6.565 1.00 96.62 208 TYR A O 1
ATOM 1618 N N . LEU A 1 209 ? -7.000 -0.459 -4.842 1.00 97.38 209 LEU A N 1
ATOM 1619 C CA . LEU A 1 209 ? -7.045 0.906 -5.368 1.00 97.38 209 LEU A CA 1
ATOM 1620 C C . LEU A 1 209 ? -5.935 1.788 -4.805 1.00 97.38 209 LEU A C 1
ATOM 1622 O O . LEU A 1 209 ? -5.458 2.676 -5.506 1.00 97.38 209 LEU A O 1
ATOM 1626 N N . GLY A 1 210 ? -5.522 1.563 -3.560 1.00 97.50 210 GLY A N 1
ATOM 1627 C CA . GLY A 1 210 ? -4.559 2.411 -2.868 1.00 97.50 210 GLY A CA 1
ATOM 1628 C C . GLY A 1 210 ? -4.697 2.326 -1.354 1.00 97.50 210 GLY A C 1
ATOM 1629 O O . GLY A 1 210 ? -5.271 1.376 -0.819 1.00 97.50 210 GLY A O 1
ATOM 1630 N N . SER A 1 211 ? -4.186 3.335 -0.659 1.00 97.81 211 SER A N 1
ATOM 1631 C CA . SER A 1 211 ? -4.204 3.402 0.800 1.00 97.81 211 SER A CA 1
ATOM 1632 C C . SER A 1 211 ? -4.563 4.796 1.300 1.00 97.81 211 SER A C 1
ATOM 1634 O O . SER A 1 211 ? -4.505 5.779 0.558 1.00 97.81 211 SER A O 1
ATOM 1636 N N . ARG A 1 212 ? -4.953 4.873 2.572 1.00 97.38 212 ARG A N 1
ATOM 1637 C CA . ARG A 1 212 ? -5.183 6.120 3.294 1.00 97.38 212 ARG A CA 1
ATOM 1638 C C . ARG A 1 212 ? -4.843 5.964 4.771 1.00 97.38 212 ARG A C 1
ATOM 1640 O O . ARG A 1 212 ? -5.343 5.044 5.413 1.00 97.38 212 ARG A O 1
ATOM 1647 N N . GLY A 1 213 ? -4.091 6.907 5.317 1.00 96.44 213 GLY A N 1
ATOM 1648 C CA . GLY A 1 213 ? -3.950 7.129 6.751 1.00 96.44 213 GLY A CA 1
ATOM 1649 C C . GLY A 1 213 ? -4.923 8.210 7.198 1.00 96.44 213 GLY A C 1
ATOM 1650 O O . GLY A 1 213 ? -5.099 9.234 6.529 1.00 96.44 213 GLY A O 1
ATOM 1651 N N . VAL A 1 214 ? -5.617 7.968 8.306 1.00 95.88 214 VAL A N 1
ATOM 1652 C CA . VAL A 1 214 ? -6.527 8.943 8.909 1.00 95.88 214 VAL A CA 1
ATOM 1653 C C . VAL A 1 214 ? -6.336 8.985 10.414 1.00 95.88 214 VAL A C 1
ATOM 1655 O O . VAL A 1 214 ? -6.414 7.962 11.093 1.00 95.88 214 VAL A O 1
ATOM 1658 N N . GLN A 1 215 ? -6.158 10.183 10.961 1.00 94.31 215 GLN A N 1
ATOM 1659 C CA . GLN A 1 215 ? -6.118 10.373 12.403 1.00 94.31 215 GLN A CA 1
ATOM 1660 C C . GLN A 1 215 ? -7.497 10.059 13.002 1.00 94.31 215 GLN A C 1
ATOM 1662 O O . GLN A 1 215 ? -8.479 10.744 12.711 1.00 94.31 215 GLN A O 1
ATOM 1667 N N . VAL A 1 216 ? -7.594 9.033 13.848 1.00 93.62 216 VAL A N 1
ATOM 1668 C CA . VAL A 1 216 ? -8.844 8.650 14.531 1.00 93.62 216 VAL A CA 1
ATOM 1669 C C . VAL A 1 216 ? -8.800 9.022 16.010 1.00 93.62 216 VAL A C 1
ATOM 1671 O O . VAL A 1 216 ? -9.789 9.526 16.543 1.00 93.62 216 VAL A O 1
ATOM 1674 N N . GLY A 1 217 ? -7.667 8.766 16.667 1.00 77.75 217 GLY A N 1
ATOM 1675 C CA . GLY A 1 217 ? -7.432 9.096 18.072 1.00 77.75 217 GLY A CA 1
ATOM 1676 C C . GLY A 1 217 ? -6.897 10.515 18.277 1.00 77.75 217 GLY A C 1
ATOM 1677 O O . GLY A 1 217 ? -6.642 11.247 17.327 1.00 77.75 217 GLY A O 1
ATOM 1678 N N . THR A 1 218 ? -6.674 10.897 19.533 1.00 65.00 218 THR A N 1
ATOM 1679 C CA . THR A 1 218 ? -6.130 12.212 19.925 1.00 65.00 218 THR A CA 1
ATOM 1680 C C . THR A 1 218 ? -4.596 12.243 20.009 1.00 65.00 218 THR A C 1
ATOM 1682 O O . THR A 1 218 ? -4.046 13.016 20.786 1.00 65.00 218 THR A O 1
ATOM 1685 N N . GLY A 1 219 ? -3.892 11.372 19.282 1.00 59.91 219 GLY A N 1
ATOM 1686 C CA . GLY A 1 219 ? -2.427 11.386 19.240 1.00 59.91 219 GLY A CA 1
ATOM 1687 C C . GLY A 1 219 ? -1.874 12.547 18.403 1.00 59.91 219 GLY A C 1
ATOM 1688 O O . GLY A 1 219 ? -2.508 12.975 17.442 1.00 59.91 219 GLY A O 1
ATOM 1689 N N . GLN A 1 220 ? -0.679 13.027 18.770 1.00 65.88 220 GLN A N 1
ATOM 1690 C CA . GLN A 1 220 ? 0.164 13.940 17.974 1.00 65.88 220 GLN A CA 1
ATOM 1691 C C . GLN A 1 220 ? -0.398 15.356 17.705 1.00 65.88 220 GLN A C 1
ATOM 1693 O O . GLN A 1 220 ? 0.036 16.006 16.761 1.00 65.88 220 GLN A O 1
ATOM 1698 N N . ASP A 1 221 ? -1.367 15.847 18.490 1.00 74.75 221 ASP A N 1
ATOM 1699 C CA . ASP A 1 221 ? -2.047 17.144 18.263 1.00 74.75 221 ASP A CA 1
ATOM 1700 C C . ASP A 1 221 ? -2.703 17.286 16.869 1.00 74.75 221 ASP A C 1
ATOM 1702 O O . ASP A 1 221 ? -3.092 18.376 16.436 1.00 74.75 221 ASP A O 1
ATOM 1706 N N . ILE A 1 222 ? -2.906 16.162 16.173 1.00 83.94 222 ILE A N 1
ATOM 1707 C CA . ILE A 1 222 ? -3.557 16.112 14.867 1.00 83.94 222 ILE A CA 1
ATOM 1708 C C . ILE A 1 222 ? -5.071 16.041 15.073 1.00 83.94 222 ILE A C 1
ATOM 1710 O O . ILE A 1 222 ? -5.602 15.214 15.818 1.00 83.94 222 ILE A O 1
ATOM 1714 N N . ARG A 1 223 ? -5.809 16.904 14.369 1.00 87.12 223 ARG A N 1
ATOM 1715 C CA . ARG A 1 223 ? -7.276 16.915 14.416 1.00 87.12 223 ARG A CA 1
ATOM 1716 C C . ARG A 1 223 ? -7.840 15.552 13.966 1.00 87.12 223 ARG A C 1
ATOM 1718 O O . ARG A 1 223 ? -7.514 15.117 12.860 1.00 87.12 223 ARG A O 1
ATOM 1725 N N . PRO A 1 224 ? -8.771 14.928 14.712 1.00 92.06 224 PRO A N 1
ATOM 1726 C CA . PRO A 1 224 ? -9.456 13.724 14.248 1.00 92.06 224 PRO A CA 1
ATOM 1727 C C . PRO A 1 224 ? -10.155 13.924 12.8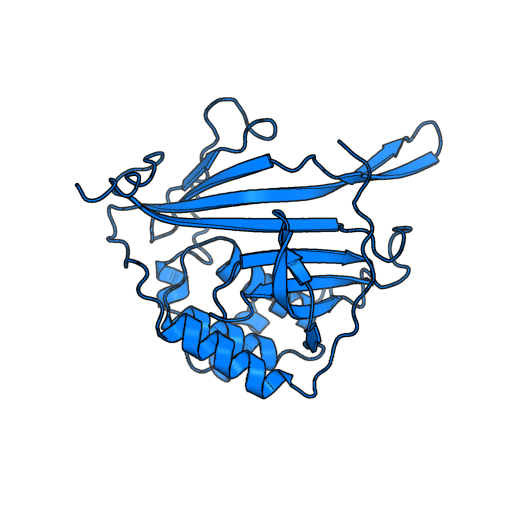96 1.00 92.06 224 PRO A C 1
ATOM 1729 O O . PRO A 1 224 ? -10.801 14.947 12.649 1.00 92.06 224 PRO A O 1
ATOM 1732 N N . GLY A 1 225 ? -10.028 12.926 12.027 1.00 93.38 225 GLY A N 1
ATOM 1733 C CA . GLY A 1 225 ? -10.476 12.939 10.639 1.00 93.38 225 GLY A CA 1
ATOM 1734 C C . GLY A 1 225 ? -9.441 13.486 9.658 1.00 93.38 225 GLY A C 1
ATOM 1735 O O . GLY A 1 225 ? -9.682 13.420 8.458 1.00 93.38 225 GLY A O 1
ATOM 1736 N N . THR A 1 226 ? -8.310 14.019 10.126 1.00 92.94 226 THR A N 1
ATOM 1737 C CA . THR A 1 226 ? -7.237 14.493 9.242 1.00 92.94 226 THR A CA 1
ATOM 1738 C C . THR A 1 226 ? -6.642 13.331 8.455 1.00 92.94 226 THR A C 1
ATOM 1740 O O . THR A 1 226 ? -6.251 12.330 9.048 1.00 92.94 226 THR A O 1
ATOM 1743 N N . VAL A 1 227 ? -6.578 13.469 7.131 1.00 94.56 227 VAL A N 1
ATOM 1744 C CA . VAL A 1 227 ? -5.885 12.530 6.246 1.00 94.56 227 VAL A CA 1
ATOM 1745 C C . VAL A 1 227 ? -4.393 12.830 6.285 1.00 94.56 227 VAL A C 1
ATOM 1747 O O . VAL A 1 227 ? -3.980 13.939 5.943 1.00 94.56 227 VAL A O 1
ATOM 1750 N N . THR A 1 228 ? -3.619 11.846 6.722 1.00 93.19 228 THR A N 1
ATOM 1751 C CA . THR A 1 228 ? -2.173 11.934 6.962 1.00 93.19 228 THR A CA 1
ATOM 1752 C C . THR A 1 228 ? -1.363 11.344 5.819 1.00 93.19 228 THR A C 1
ATOM 1754 O O . THR A 1 228 ? -0.285 11.825 5.523 1.00 93.19 228 THR A O 1
ATOM 1757 N N . GLU A 1 229 ? -1.905 10.369 5.105 1.00 94.06 229 GLU A N 1
ATOM 1758 C CA . GLU A 1 229 ? -1.329 9.848 3.870 1.00 94.06 229 GLU A CA 1
ATOM 1759 C C . GLU A 1 229 ? -2.459 9.373 2.962 1.00 94.06 229 GLU A C 1
ATOM 1761 O O . GLU A 1 229 ? -3.534 8.978 3.428 1.00 94.06 229 GLU A O 1
ATOM 1766 N N . ARG A 1 230 ? -2.246 9.419 1.650 1.00 95.88 230 ARG A N 1
ATOM 1767 C CA . ARG A 1 230 ? -3.162 8.824 0.680 1.00 95.88 230 ARG A CA 1
ATOM 1768 C C . ARG A 1 230 ? -2.441 8.478 -0.608 1.00 95.88 230 ARG A C 1
ATOM 1770 O O . ARG A 1 230 ? -1.693 9.292 -1.144 1.00 95.88 230 ARG A O 1
ATOM 1777 N N . THR A 1 231 ? -2.778 7.311 -1.133 1.00 97.44 231 THR A N 1
ATOM 1778 C CA . THR A 1 231 ? -2.260 6.786 -2.393 1.00 97.44 231 THR A CA 1
ATOM 1779 C C . THR A 1 231 ? -3.415 6.317 -3.265 1.00 97.44 231 THR A C 1
ATOM 1781 O O . THR A 1 231 ? -4.408 5.788 -2.767 1.00 97.44 231 THR A O 1
ATOM 1784 N N . ALA A 1 232 ? -3.290 6.492 -4.575 1.00 97.81 232 ALA A N 1
ATOM 1785 C CA . ALA A 1 232 ? -4.120 5.837 -5.575 1.00 97.81 232 ALA A CA 1
ATOM 1786 C C . ALA A 1 232 ? -3.216 5.174 -6.612 1.00 97.81 232 ALA A C 1
ATOM 1788 O O . ALA A 1 232 ? -2.476 5.859 -7.312 1.00 97.81 232 ALA A O 1
ATOM 1789 N N . ILE A 1 233 ? -3.290 3.852 -6.736 1.00 96.81 233 ILE A N 1
ATOM 1790 C CA . ILE A 1 233 ? -2.642 3.100 -7.807 1.00 96.81 233 ILE A CA 1
ATOM 1791 C C . ILE A 1 233 ? -3.454 3.303 -9.082 1.00 96.81 233 ILE A C 1
ATOM 1793 O O . ILE A 1 233 ? -4.633 2.938 -9.155 1.00 96.81 233 ILE A O 1
ATOM 1797 N N . LEU A 1 234 ? -2.823 3.912 -10.081 1.00 95.69 234 LEU A N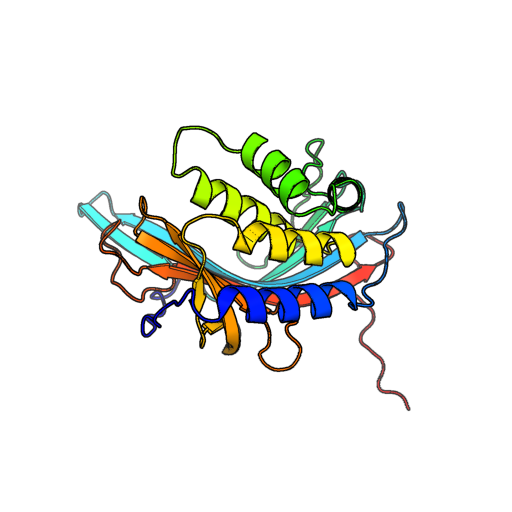 1
ATOM 1798 C CA . LEU A 1 234 ? -3.444 4.206 -11.368 1.00 95.69 234 LEU A CA 1
ATOM 1799 C C . LEU A 1 234 ? -3.098 3.154 -12.412 1.00 95.69 234 LEU A C 1
ATOM 1801 O O . LEU A 1 234 ? -3.912 2.879 -13.290 1.00 95.69 234 LEU A O 1
ATOM 1805 N N . GLU A 1 235 ? -1.901 2.578 -12.325 1.00 93.81 235 GLU A N 1
ATOM 1806 C CA . GLU A 1 235 ? -1.430 1.605 -13.298 1.00 93.81 235 GLU A CA 1
ATOM 1807 C C . GLU A 1 235 ? -0.334 0.720 -12.715 1.00 93.81 235 GLU A C 1
ATOM 1809 O O . GLU A 1 235 ? 0.524 1.191 -11.966 1.00 93.81 235 GLU A O 1
ATOM 1814 N N . ARG A 1 236 ? -0.358 -0.559 -13.093 1.00 93.69 236 ARG A N 1
ATOM 1815 C CA . ARG A 1 236 ? 0.725 -1.515 -12.873 1.00 93.69 236 ARG A CA 1
ATOM 1816 C C . ARG A 1 236 ? 0.984 -2.262 -14.170 1.00 93.69 236 ARG A C 1
ATOM 1818 O O . ARG A 1 236 ? 0.041 -2.719 -14.813 1.00 93.69 236 ARG A O 1
ATOM 1825 N N . ALA A 1 237 ? 2.245 -2.396 -14.547 1.00 94.19 237 ALA A N 1
ATOM 1826 C CA . ALA A 1 237 ? 2.628 -3.060 -15.784 1.00 94.19 237 ALA A CA 1
ATOM 1827 C C . ALA A 1 237 ? 4.014 -3.697 -15.675 1.00 94.19 237 ALA A C 1
ATOM 1829 O O . ALA A 1 237 ? 4.757 -3.468 -14.723 1.00 94.19 237 ALA A O 1
ATOM 1830 N N . VAL A 1 238 ? 4.363 -4.475 -16.695 1.00 95.81 238 VAL A N 1
ATOM 1831 C CA . VAL A 1 238 ? 5.727 -4.943 -16.934 1.00 95.81 238 VAL A CA 1
ATOM 1832 C C . VAL A 1 238 ? 6.213 -4.321 -18.235 1.00 95.81 238 VAL A C 1
ATOM 1834 O O . VAL A 1 238 ? 5.515 -4.376 -19.249 1.00 95.81 238 VAL A O 1
ATOM 1837 N N . VAL A 1 239 ? 7.403 -3.733 -18.203 1.00 96.88 239 VAL A N 1
ATOM 1838 C CA . VAL A 1 239 ? 8.035 -3.034 -19.327 1.00 96.88 239 VAL A CA 1
ATOM 1839 C C . VAL A 1 239 ? 9.439 -3.581 -19.573 1.00 96.88 239 VAL A C 1
ATOM 1841 O O . VAL A 1 239 ? 10.053 -4.158 -18.680 1.00 96.88 239 VAL A O 1
ATOM 1844 N N . ASP A 1 240 ? 9.962 -3.432 -20.789 1.00 96.94 240 ASP A N 1
ATOM 1845 C CA . ASP A 1 240 ? 11.243 -4.047 -21.166 1.00 96.94 240 ASP A CA 1
ATOM 1846 C C . ASP A 1 240 ? 12.470 -3.254 -20.699 1.00 96.94 240 ASP A C 1
ATOM 1848 O O . ASP A 1 240 ? 13.583 -3.773 -20.728 1.00 96.94 240 ASP A O 1
ATOM 1852 N N . LYS A 1 241 ? 12.304 -1.988 -20.304 1.00 96.12 241 LYS A N 1
ATOM 1853 C CA . LYS A 1 241 ? 13.409 -1.123 -19.878 1.00 96.12 241 LYS A CA 1
ATOM 1854 C C . LYS A 1 241 ? 13.007 -0.246 -18.705 1.00 96.12 241 LYS A C 1
ATOM 1856 O O . LYS A 1 241 ? 11.860 0.178 -18.592 1.00 96.12 241 LYS A O 1
ATOM 1861 N N . GLU A 1 242 ? 13.988 0.093 -17.881 1.00 93.81 242 GLU A N 1
ATOM 1862 C CA . GLU A 1 242 ? 13.848 1.158 -16.894 1.00 93.81 242 GLU A CA 1
ATOM 1863 C C . GLU A 1 242 ? 13.395 2.457 -17.584 1.00 93.81 242 GLU A C 1
ATOM 1865 O O . GLU A 1 242 ? 13.841 2.759 -18.698 1.00 93.81 242 GLU A O 1
ATOM 1870 N N . LYS A 1 243 ? 12.512 3.227 -16.932 1.00 94.94 243 LYS A N 1
ATOM 1871 C CA . LYS A 1 243 ? 11.950 4.502 -17.438 1.00 94.94 243 LYS A CA 1
ATOM 1872 C C . LYS A 1 243 ? 11.086 4.369 -18.695 1.00 94.94 243 LYS A C 1
ATOM 1874 O O . LYS A 1 243 ? 10.697 5.363 -19.304 1.00 94.94 243 LYS A O 1
ATOM 1879 N N . GLN A 1 244 ? 10.785 3.146 -19.129 1.00 95.81 244 GLN A N 1
ATOM 1880 C CA . GLN A 1 244 ? 9.829 2.916 -20.203 1.00 95.81 244 GLN A CA 1
ATOM 1881 C C . GLN A 1 244 ? 8.412 2.983 -19.638 1.00 95.81 244 GLN A C 1
ATOM 1883 O O . GLN A 1 244 ? 8.064 2.224 -18.738 1.00 95.81 244 GLN A O 1
ATOM 1888 N N . HIS A 1 245 ? 7.564 3.832 -20.211 1.00 94.44 245 HIS A N 1
ATOM 1889 C CA . HIS A 1 245 ? 6.138 3.807 -19.901 1.00 94.44 245 HIS A CA 1
ATOM 1890 C C . HIS A 1 245 ? 5.444 2.657 -20.651 1.00 94.44 245 HIS A C 1
ATOM 1892 O O . HIS A 1 245 ? 5.864 2.303 -21.763 1.00 94.44 245 HIS A O 1
ATOM 1898 N N . PRO A 1 246 ? 4.371 2.079 -20.086 1.00 91.50 246 PRO A N 1
ATOM 1899 C CA . PRO A 1 246 ? 3.549 1.105 -20.789 1.00 91.50 246 PRO A CA 1
ATOM 1900 C C . PRO A 1 246 ? 3.017 1.681 -22.100 1.00 91.50 246 PRO A C 1
ATOM 1902 O O . PRO A 1 246 ? 2.740 2.878 -22.217 1.00 91.50 246 PRO A O 1
ATOM 1905 N N . ALA A 1 247 ? 2.852 0.826 -23.108 1.00 83.19 247 ALA A N 1
ATOM 1906 C CA . ALA A 1 247 ? 2.160 1.242 -24.317 1.00 83.19 247 ALA A CA 1
ATOM 1907 C C . ALA A 1 247 ? 0.720 1.622 -23.945 1.00 83.19 247 ALA A C 1
ATOM 1909 O O . ALA A 1 247 ? 0.008 0.820 -23.340 1.00 83.19 247 ALA A O 1
ATOM 1910 N N . THR A 1 248 ? 0.274 2.824 -24.320 1.00 61.50 248 THR A N 1
ATOM 1911 C CA . THR A 1 248 ? -1.141 3.188 -24.193 1.00 61.50 248 THR A CA 1
ATOM 1912 C C . THR A 1 248 ? -1.964 2.124 -24.921 1.00 61.50 248 THR A C 1
ATOM 1914 O O . THR A 1 248 ? -1.627 1.828 -26.074 1.00 61.50 248 THR A O 1
ATOM 1917 N N . PRO A 1 249 ? -3.018 1.542 -24.315 1.00 47.91 249 PRO A N 1
ATOM 1918 C CA . PRO A 1 249 ? -3.885 0.622 -25.031 1.00 47.91 249 PRO A CA 1
ATOM 1919 C C . PRO A 1 249 ? -4.413 1.356 -26.263 1.00 47.91 249 PRO A C 1
ATOM 1921 O O . PRO A 1 249 ? -5.178 2.317 -26.152 1.00 47.91 249 PRO A O 1
ATOM 1924 N N . GLY A 1 250 ? -3.932 0.969 -27.445 1.00 35.47 250 GLY A N 1
ATOM 1925 C CA . GLY A 1 250 ? -4.405 1.547 -28.691 1.00 35.47 250 GLY A CA 1
ATOM 1926 C C . GLY A 1 250 ? -5.911 1.342 -28.752 1.00 35.47 250 GLY A C 1
ATOM 1927 O O . GLY A 1 250 ? -6.388 0.234 -28.503 1.00 35.47 250 GLY A O 1
ATOM 1928 N N . LYS A 1 251 ? -6.670 2.401 -29.061 1.00 30.34 251 LYS A N 1
ATOM 1929 C CA . LYS A 1 251 ? -8.065 2.240 -29.478 1.00 30.34 251 LYS A CA 1
ATOM 1930 C C . LYS A 1 251 ? -8.070 1.178 -30.571 1.00 30.34 251 LYS A C 1
ATOM 1932 O O . LYS A 1 251 ? -7.506 1.414 -31.641 1.00 30.34 251 LYS A O 1
ATOM 1937 N N . ALA A 1 252 ? -8.655 0.019 -30.275 1.00 34.12 252 ALA A N 1
ATOM 1938 C CA . ALA A 1 252 ? -8.956 -0.973 -31.289 1.00 34.12 252 ALA A CA 1
ATOM 1939 C C . ALA A 1 252 ? -9.713 -0.241 -32.404 1.00 34.12 252 ALA A C 1
ATOM 1941 O O . ALA A 1 252 ? -10.741 0.388 -32.142 1.00 34.12 252 ALA A O 1
ATOM 1942 N N . SER A 1 253 ? -9.100 -0.200 -33.586 1.00 33.56 253 SER A N 1
ATOM 1943 C CA . SER A 1 253 ? -9.720 0.317 -34.807 1.00 33.56 253 SER A CA 1
ATOM 1944 C C . SER A 1 253 ? -10.625 -0.743 -35.410 1.00 33.56 253 SER A C 1
ATOM 1946 O O . SER A 1 253 ? -10.282 -1.939 -35.264 1.00 33.56 253 SER A O 1
#

Radius of gyration: 18.37 Å; Cα contacts (8 Å, |Δi|>4): 572; chains: 1; bounding box: 40×51×55 Å